Protein AF-A0A754P4G9-F1 (afdb_monomer)

Organism: Salmonella enterica (NCBI:txid28901)

Mean predicted aligned error: 6.42 Å

Foldseek 3Di:
DAQFQKKFKKQWQDDCDPCLQVLQVVFDDPDDDLQDQKHKGWYDDVPGQWDDDPQKIKGKIKIKGFDFDQVQLVVQLVVVVVVCVVVVHDDDPVNSVVSSVVSRSVRSSVGDMDMWMWMWMDRNLLSMIIIGGPDPVVSVVVVVNVCVSVVHIDIDTPDDLVLLQVLVLCVQQPPDRPFDQDPQKDFDQQDWWWKAAPVRPDIDIRHRHGRNDNVNSVVCPRITTQKTKMWGWDQDPVRDIHTAWIWIFGRHPDDHTMTHSIGGDDVDDDPDSNVVVVVSSVSVVVRVLVVSVSSCSRSVNDDVRRPPPDDD

Structure (mmCIF, N/CA/C/O backbone):
data_AF-A0A754P4G9-F1
#
_entry.id   AF-A0A754P4G9-F1
#
loop_
_atom_site.group_PDB
_atom_site.id
_atom_site.type_symbol
_atom_site.label_atom_id
_atom_site.label_alt_id
_atom_site.label_comp_id
_atom_site.label_asym_id
_atom_site.label_entity_id
_atom_site.label_seq_id
_atom_site.pdbx_PDB_ins_code
_atom_site.Cartn_x
_atom_site.Cartn_y
_atom_site.Cartn_z
_atom_site.occupancy
_atom_site.B_iso_or_equiv
_atom_site.auth_seq_id
_atom_site.auth_comp_id
_atom_site.auth_asym_id
_atom_site.auth_atom_id
_atom_site.pdbx_PDB_model_num
ATOM 1 N N . MET A 1 1 ? 7.530 -14.962 5.209 1.00 67.38 1 MET A N 1
ATOM 2 C CA . MET A 1 1 ? 7.758 -13.507 5.002 1.00 67.38 1 MET A CA 1
ATOM 3 C C . MET A 1 1 ? 6.396 -12.858 4.808 1.00 67.38 1 MET A C 1
ATOM 5 O O . MET A 1 1 ? 5.657 -13.362 3.980 1.00 67.38 1 MET A O 1
ATOM 9 N N . LYS A 1 2 ? 6.059 -11.807 5.570 1.00 86.38 2 LYS A N 1
ATOM 10 C CA . LYS A 1 2 ? 4.739 -11.147 5.506 1.00 86.38 2 LYS A CA 1
ATOM 11 C C . LYS A 1 2 ? 4.583 -10.318 4.224 1.00 86.38 2 LYS A C 1
ATOM 13 O O . LYS A 1 2 ? 5.404 -9.424 3.998 1.00 86.38 2 LYS A O 1
ATOM 18 N N . ASN A 1 3 ? 3.556 -10.591 3.419 1.00 91.19 3 ASN A N 1
ATOM 19 C CA . ASN A 1 3 ? 3.262 -9.906 2.155 1.00 91.19 3 ASN A CA 1
ATOM 20 C C . ASN A 1 3 ? 2.393 -8.651 2.338 1.00 91.19 3 ASN A C 1
ATOM 22 O O . ASN A 1 3 ? 2.452 -7.741 1.511 1.00 91.19 3 ASN A O 1
ATOM 26 N N . PHE A 1 4 ? 1.630 -8.550 3.431 1.00 94.69 4 PHE A N 1
ATOM 27 C CA . PHE A 1 4 ? 0.720 -7.430 3.710 1.00 94.69 4 PHE A CA 1
ATOM 28 C C . PHE A 1 4 ? 1.292 -6.438 4.725 1.00 94.69 4 PHE A C 1
ATOM 30 O O . PHE A 1 4 ? 0.610 -6.010 5.645 1.00 94.69 4 PHE A O 1
ATOM 37 N N . ARG A 1 5 ? 2.553 -6.018 4.552 1.00 94.75 5 ARG A N 1
ATOM 38 C CA . ARG A 1 5 ? 3.185 -5.007 5.431 1.00 94.75 5 ARG A CA 1
ATOM 39 C C . ARG A 1 5 ? 2.587 -3.610 5.289 1.00 94.75 5 ARG A C 1
ATOM 41 O O . ARG A 1 5 ? 2.855 -2.725 6.101 1.00 94.75 5 ARG A O 1
ATOM 48 N N . THR A 1 6 ? 1.864 -3.354 4.210 1.00 95.81 6 THR A N 1
ATOM 49 C CA . THR A 1 6 ? 1.076 -2.139 4.019 1.00 95.81 6 THR A CA 1
ATOM 50 C C . THR A 1 6 ? -0.245 -2.563 3.406 1.00 95.81 6 THR A C 1
ATOM 52 O O . THR A 1 6 ? -0.236 -3.323 2.449 1.00 95.81 6 THR A O 1
ATOM 55 N N . ALA A 1 7 ? -1.365 -2.114 3.955 1.00 96.62 7 ALA A N 1
ATOM 56 C CA . ALA A 1 7 ? -2.689 -2.480 3.477 1.00 96.62 7 ALA A CA 1
ATOM 57 C C . ALA A 1 7 ? -3.479 -1.209 3.178 1.00 96.62 7 ALA A C 1
ATOM 59 O O . ALA A 1 7 ? -3.793 -0.441 4.087 1.00 96.62 7 ALA A O 1
ATOM 60 N N . PHE A 1 8 ? -3.782 -1.002 1.898 1.00 97.12 8 PHE A N 1
ATOM 61 C CA . PHE A 1 8 ? -4.671 0.043 1.408 1.00 97.12 8 PHE A CA 1
ATOM 62 C C . PHE A 1 8 ? -6.072 -0.553 1.233 1.00 97.12 8 PHE A C 1
ATOM 64 O O . PHE A 1 8 ? -6.277 -1.329 0.293 1.00 97.12 8 PHE A O 1
ATOM 71 N N . PRO A 1 9 ? -7.015 -0.251 2.138 1.00 96.69 9 PRO A N 1
ATOM 72 C CA . PRO A 1 9 ? -8.381 -0.734 2.036 1.00 96.69 9 PRO A CA 1
ATOM 73 C C . PRO A 1 9 ? -9.205 0.074 1.029 1.00 96.69 9 PRO A C 1
ATOM 75 O O . PRO A 1 9 ? -9.196 1.307 1.022 1.00 96.69 9 PRO A O 1
ATOM 78 N N . TYR A 1 10 ? -9.966 -0.646 0.211 1.00 95.94 10 TYR A N 1
ATOM 79 C CA . TYR A 1 10 ? -10.952 -0.115 -0.720 1.00 95.94 10 TYR A CA 1
ATOM 80 C C . TYR A 1 10 ? -12.279 -0.828 -0.505 1.00 95.94 10 TYR A C 1
ATOM 82 O O . TYR A 1 10 ? -12.322 -2.046 -0.317 1.00 95.94 10 TYR A O 1
ATOM 90 N N . VAL A 1 11 ? -13.365 -0.072 -0.592 1.00 94.50 11 VAL A N 1
ATOM 91 C CA . VAL A 1 11 ? -14.706 -0.631 -0.704 1.00 94.50 11 VAL A CA 1
ATOM 92 C C . VAL A 1 11 ? -14.988 -0.900 -2.176 1.00 94.50 11 VAL A C 1
ATOM 94 O O . VAL A 1 11 ? -14.726 -0.047 -3.026 1.00 94.50 11 VAL A O 1
ATOM 97 N N . THR A 1 12 ? -15.498 -2.086 -2.494 1.00 93.19 12 THR A N 1
ATOM 98 C CA . THR A 1 12 ? -15.764 -2.497 -3.873 1.00 93.19 12 THR A CA 1
ATOM 99 C C . THR A 1 12 ? -16.985 -3.401 -3.990 1.00 93.19 12 THR A C 1
ATOM 101 O O . THR A 1 12 ? -17.219 -4.274 -3.159 1.00 93.19 12 THR A O 1
ATOM 104 N N . GLU A 1 13 ? -17.749 -3.216 -5.064 1.00 89.81 13 GLU A N 1
ATOM 105 C CA . GLU A 1 13 ? -18.826 -4.119 -5.478 1.00 89.81 13 GLU A CA 1
ATOM 106 C C . GLU A 1 13 ? -18.338 -4.949 -6.666 1.00 89.81 13 GLU A C 1
ATOM 108 O O . GLU A 1 13 ? -18.724 -4.734 -7.813 1.00 89.81 13 GLU A O 1
ATOM 113 N N . ILE A 1 14 ? -17.400 -5.852 -6.393 1.00 89.56 14 ILE A N 1
ATOM 114 C CA . ILE A 1 14 ? -16.844 -6.751 -7.400 1.00 89.56 14 ILE A CA 1
ATOM 115 C C . ILE A 1 14 ? -17.545 -8.106 -7.353 1.00 89.56 14 ILE A C 1
ATOM 117 O O . ILE A 1 14 ? -17.652 -8.737 -6.301 1.00 89.56 14 ILE A O 1
ATOM 121 N N . THR A 1 15 ? -17.960 -8.581 -8.520 1.00 87.38 15 THR A N 1
ATOM 122 C CA . THR A 1 15 ? -18.290 -9.985 -8.752 1.00 87.38 15 THR A CA 1
ATOM 123 C C . THR A 1 15 ? -17.169 -10.566 -9.596 1.00 87.38 15 THR A C 1
ATOM 125 O O . THR A 1 15 ? -16.890 -10.058 -10.680 1.00 87.38 15 THR A O 1
ATOM 128 N N . VAL A 1 16 ? -16.479 -11.577 -9.070 1.00 88.81 16 VAL A N 1
ATOM 129 C CA . VAL A 1 16 ? -15.431 -12.272 -9.823 1.00 88.81 16 VAL A CA 1
ATOM 130 C C . VAL A 1 16 ? -16.124 -13.086 -10.918 1.00 88.81 16 VAL A C 1
ATOM 132 O O . VAL A 1 16 ? -16.981 -13.899 -10.575 1.00 88.81 16 VAL A O 1
ATOM 135 N N . PRO A 1 17 ? -15.834 -12.835 -12.204 1.00 92.06 17 PRO A N 1
ATOM 136 C CA . PRO A 1 17 ? -16.504 -13.530 -13.292 1.00 92.06 17 PRO A CA 1
ATOM 137 C C . PRO A 1 17 ? -15.995 -14.973 -13.417 1.00 92.06 17 PRO A C 1
ATOM 139 O O . PRO A 1 17 ? -14.865 -15.276 -13.028 1.00 92.06 17 PRO A O 1
ATOM 142 N N . ASP A 1 18 ? -16.815 -15.858 -13.983 1.00 91.31 18 ASP A N 1
ATOM 143 C CA . ASP A 1 18 ? -16.476 -17.283 -14.127 1.00 91.31 18 ASP A CA 1
ATOM 144 C C . ASP A 1 18 ? -15.250 -17.510 -15.035 1.00 91.31 18 ASP A C 1
ATOM 146 O O . ASP A 1 18 ? -14.490 -18.456 -14.837 1.00 91.31 18 ASP A O 1
ATOM 150 N N . ASP A 1 19 ? -15.015 -16.611 -15.997 1.00 93.31 19 ASP A N 1
ATOM 151 C CA . ASP A 1 19 ? -13.889 -16.625 -16.939 1.00 93.31 19 ASP A CA 1
ATOM 152 C C . ASP A 1 19 ? -12.645 -15.873 -16.422 1.00 93.31 19 ASP A C 1
ATOM 154 O O . ASP A 1 19 ? -11.713 -15.599 -17.182 1.00 93.31 19 ASP A O 1
ATOM 158 N N . ILE A 1 20 ? -12.581 -15.548 -15.121 1.00 94.38 20 ILE A N 1
ATOM 159 C CA . ILE A 1 20 ? -11.500 -14.729 -14.550 1.00 94.38 20 ILE A CA 1
ATOM 160 C C . ILE A 1 20 ? -10.100 -15.265 -14.863 1.00 94.38 20 ILE A C 1
ATOM 162 O O . ILE A 1 20 ? -9.203 -14.476 -15.142 1.00 94.38 20 ILE A O 1
ATOM 166 N N . ASN A 1 21 ? -9.895 -16.583 -14.867 1.00 94.12 21 ASN A N 1
ATOM 167 C CA . ASN A 1 21 ? -8.581 -17.162 -15.151 1.00 94.12 21 ASN A CA 1
ATOM 168 C C . ASN A 1 21 ? -8.134 -16.882 -16.595 1.00 94.12 21 ASN A C 1
ATOM 170 O O . ASN A 1 21 ? -6.989 -16.490 -16.809 1.00 94.12 21 ASN A O 1
ATOM 174 N N . GLU A 1 22 ? -9.048 -16.961 -17.568 1.00 96.12 22 GLU A N 1
ATOM 175 C CA . GLU A 1 22 ? -8.758 -16.614 -18.966 1.00 96.12 22 GLU A CA 1
ATOM 176 C C . GLU A 1 22 ? -8.420 -15.122 -19.107 1.00 96.12 22 GLU A C 1
ATOM 178 O O . GLU A 1 22 ? -7.486 -14.738 -19.821 1.00 96.12 22 GLU A O 1
ATOM 183 N N . LEU A 1 23 ? -9.146 -14.263 -18.382 1.00 96.69 23 LEU A N 1
ATOM 184 C CA . LEU A 1 23 ? -8.883 -12.824 -18.348 1.00 96.69 23 LEU A CA 1
ATOM 185 C C . LEU A 1 23 ? -7.518 -12.506 -17.722 1.00 96.69 23 LEU A C 1
ATOM 187 O O . LEU A 1 23 ? -6.803 -11.633 -18.222 1.00 96.69 23 LEU A O 1
ATOM 191 N N . LEU A 1 24 ? -7.138 -13.204 -16.650 1.00 97.25 24 LEU A N 1
ATOM 192 C CA . LEU A 1 24 ? -5.834 -13.047 -16.007 1.00 97.25 24 LEU A CA 1
ATOM 193 C C . LEU A 1 24 ? -4.698 -13.513 -16.926 1.00 97.25 24 LEU A C 1
ATOM 195 O O . LEU A 1 24 ? -3.691 -12.813 -17.038 1.00 97.25 24 LEU A O 1
ATOM 199 N N . ASP A 1 25 ? -4.870 -14.630 -17.633 1.00 96.38 25 ASP A N 1
ATOM 200 C CA . ASP A 1 25 ? -3.872 -15.159 -18.569 1.00 96.38 25 ASP A CA 1
ATOM 201 C C . ASP A 1 25 ? -3.668 -14.258 -19.791 1.00 96.38 25 ASP A C 1
ATOM 203 O O . ASP A 1 25 ? -2.531 -14.047 -20.227 1.00 96.38 25 ASP A O 1
ATOM 207 N N . LYS A 1 26 ? -4.735 -13.624 -20.294 1.00 96.88 26 LYS A N 1
ATOM 208 C CA . LYS A 1 26 ? -4.649 -12.601 -21.354 1.00 96.88 26 LYS A CA 1
ATOM 209 C C . LYS A 1 26 ? -3.728 -11.434 -20.983 1.00 96.88 26 LYS A C 1
ATOM 211 O O . LYS A 1 26 ? -3.141 -10.797 -21.859 1.00 96.88 26 LYS A O 1
ATOM 216 N N . TYR A 1 27 ? -3.625 -11.134 -19.693 1.00 96.62 27 TYR A N 1
ATOM 217 C CA . TYR A 1 27 ? -2.818 -10.053 -19.137 1.00 96.62 27 TYR A CA 1
ATOM 218 C C . TYR A 1 27 ? -1.674 -10.583 -18.253 1.00 96.62 27 TYR A C 1
ATOM 220 O O . TYR A 1 27 ? -1.248 -9.911 -17.308 1.00 96.62 27 TYR A O 1
ATOM 228 N N . SER A 1 28 ? -1.189 -11.788 -18.559 1.00 96.69 28 SER A N 1
ATOM 229 C CA . SER A 1 28 ? -0.110 -12.470 -17.845 1.00 96.69 28 SER A CA 1
ATOM 230 C C . SER A 1 28 ? 1.226 -11.729 -17.921 1.00 96.69 28 SER A C 1
ATOM 232 O O . SER A 1 28 ? 1.524 -11.002 -18.872 1.00 96.69 28 SER A O 1
ATOM 234 N N . PHE A 1 29 ? 2.049 -11.917 -16.890 1.00 96.69 29 PHE A N 1
ATOM 235 C CA . PHE A 1 29 ? 3.420 -11.431 -16.866 1.00 96.69 29 PHE A CA 1
ATOM 236 C C . PHE A 1 29 ? 4.344 -12.393 -16.119 1.00 96.69 29 PHE A C 1
ATOM 238 O O . PHE A 1 29 ? 4.309 -12.481 -14.890 1.00 96.69 29 PHE A O 1
ATOM 245 N N . ASP A 1 30 ? 5.222 -13.043 -16.883 1.00 92.56 30 ASP A N 1
ATOM 246 C CA . ASP A 1 30 ? 6.167 -14.055 -16.389 1.00 92.56 30 ASP A CA 1
ATOM 247 C C . ASP A 1 30 ? 7.620 -13.554 -16.357 1.00 92.56 30 ASP A C 1
ATOM 249 O O . ASP A 1 30 ? 8.558 -14.315 -16.130 1.00 92.56 30 ASP A O 1
ATOM 253 N N . GLY A 1 31 ? 7.812 -12.249 -16.558 1.00 90.75 31 GLY A N 1
ATOM 254 C CA . GLY A 1 31 ? 9.118 -11.600 -16.585 1.00 90.75 31 GLY A CA 1
ATOM 255 C C . GLY A 1 31 ? 9.354 -10.798 -17.861 1.00 90.75 31 GLY A C 1
ATOM 256 O O . GLY A 1 31 ? 8.539 -10.774 -18.779 1.00 90.75 31 GLY A O 1
ATOM 257 N N . LEU A 1 32 ? 10.485 -10.092 -17.895 1.00 90.44 32 LEU A N 1
ATOM 258 C CA . LEU A 1 32 ? 10.919 -9.353 -19.082 1.00 90.44 32 LEU A CA 1
ATOM 259 C C . LEU A 1 32 ? 11.670 -10.278 -20.032 1.00 90.44 32 LEU A C 1
ATOM 261 O O . LEU A 1 32 ? 12.575 -10.987 -19.588 1.00 90.44 32 LEU A O 1
ATOM 265 N N . SER A 1 33 ? 11.385 -10.175 -21.331 1.00 83.81 33 SER A N 1
ATOM 266 C CA . SER A 1 33 ? 12.277 -10.732 -22.347 1.00 83.81 33 SER A CA 1
ATOM 267 C C . SER A 1 33 ? 13.611 -9.975 -22.386 1.00 83.81 33 SER A C 1
ATOM 269 O O . SER A 1 33 ? 13.753 -8.884 -21.823 1.00 83.81 33 SER A O 1
ATOM 271 N N . ASP A 1 34 ? 14.600 -10.530 -23.086 1.00 75.81 34 ASP A N 1
ATOM 272 C CA . ASP A 1 34 ? 15.934 -9.931 -23.195 1.00 75.81 34 ASP A CA 1
ATOM 273 C C . ASP A 1 34 ? 15.969 -8.574 -23.902 1.00 75.81 34 ASP A C 1
ATOM 275 O O . ASP A 1 34 ? 16.894 -7.789 -23.681 1.00 75.81 34 ASP A O 1
ATOM 279 N N . SER A 1 35 ? 14.949 -8.268 -24.699 1.00 74.12 35 SER A N 1
ATOM 280 C CA . SER A 1 35 ? 14.797 -6.988 -25.390 1.00 74.12 35 SER A CA 1
ATOM 281 C C . SER A 1 35 ? 13.921 -5.983 -24.643 1.00 74.12 35 SER A C 1
ATOM 283 O O . SER A 1 35 ? 14.013 -4.782 -24.911 1.00 74.12 35 SER A O 1
ATOM 285 N N . ASP A 1 36 ? 13.079 -6.434 -23.712 1.00 85.62 36 ASP A N 1
ATOM 286 C CA . ASP A 1 36 ? 12.071 -5.568 -23.108 1.00 85.62 36 ASP A CA 1
ATOM 287 C C . ASP A 1 36 ? 12.659 -4.673 -22.023 1.00 85.62 36 ASP A C 1
ATOM 289 O O . ASP A 1 36 ? 13.255 -5.114 -21.038 1.00 85.62 36 ASP A O 1
ATOM 293 N N . ARG A 1 37 ? 12.432 -3.365 -22.170 1.00 88.44 37 ARG A N 1
ATOM 294 C CA . ARG A 1 37 ? 12.841 -2.378 -21.162 1.00 88.44 37 ARG A CA 1
ATOM 295 C C . ARG A 1 37 ? 11.901 -2.368 -19.957 1.00 88.44 37 ARG A C 1
ATOM 297 O O . ARG A 1 37 ? 12.333 -2.069 -18.845 1.00 88.44 37 ARG A O 1
ATOM 304 N N . ARG A 1 38 ? 10.610 -2.622 -20.179 1.00 93.62 38 ARG A N 1
ATOM 305 C CA . ARG A 1 38 ? 9.542 -2.583 -19.170 1.00 93.62 38 ARG A CA 1
ATOM 306 C C . ARG A 1 38 ? 8.439 -3.562 -19.541 1.00 93.62 38 ARG A C 1
ATOM 308 O O . ARG A 1 38 ? 8.183 -3.767 -20.720 1.00 93.62 38 ARG A O 1
ATOM 315 N N . GLY A 1 39 ? 7.760 -4.087 -18.534 1.00 95.19 39 GLY A N 1
ATOM 316 C CA . GLY A 1 39 ? 6.659 -5.030 -18.682 1.00 95.19 39 GLY A CA 1
ATOM 317 C C . GLY A 1 39 ? 5.904 -5.151 -17.368 1.00 95.19 39 GLY A C 1
ATOM 318 O O . GLY A 1 39 ? 6.456 -4.854 -16.305 1.00 95.19 39 GLY A O 1
ATOM 319 N N . TYR A 1 40 ? 4.627 -5.502 -17.447 1.00 97.19 40 TYR A N 1
ATOM 320 C CA . TYR A 1 40 ? 3.761 -5.627 -16.284 1.00 97.19 40 TYR A CA 1
ATOM 321 C C . TYR A 1 40 ? 2.562 -6.525 -16.581 1.00 97.19 40 TYR A C 1
ATOM 323 O O . TYR A 1 40 ? 2.144 -6.639 -17.732 1.00 97.19 40 TYR A O 1
ATOM 331 N N . GLY A 1 41 ? 1.983 -7.109 -15.535 1.00 98.00 41 GLY A N 1
ATOM 332 C CA . GLY A 1 41 ? 0.785 -7.939 -15.625 1.00 98.00 41 GLY A CA 1
ATOM 333 C C . GLY A 1 41 ? 0.589 -8.846 -14.420 1.00 98.00 41 GLY A C 1
ATOM 334 O O . GLY A 1 41 ? 1.154 -8.606 -13.350 1.00 98.00 41 GLY A O 1
ATOM 335 N N . TRP A 1 42 ? -0.245 -9.867 -14.591 1.00 98.38 42 TRP A N 1
ATOM 336 C CA . TRP A 1 42 ? -0.559 -10.839 -13.548 1.00 98.38 42 TRP A CA 1
ATOM 337 C C . TRP A 1 42 ? 0.517 -11.915 -13.469 1.00 98.38 42 TRP A C 1
ATOM 339 O O . TRP A 1 42 ? 0.737 -12.670 -14.420 1.00 98.38 42 TRP A O 1
ATOM 349 N N . GLY A 1 43 ? 1.190 -11.967 -12.323 1.00 97.06 43 GLY A N 1
ATOM 350 C CA . GLY A 1 43 ? 2.184 -12.986 -12.021 1.00 97.06 43 GLY A CA 1
ATOM 351 C C . GLY A 1 43 ? 1.571 -14.188 -11.306 1.00 97.06 43 GLY A C 1
ATOM 352 O O . GLY A 1 43 ? 0.542 -14.077 -10.645 1.00 97.06 43 GLY A O 1
ATOM 353 N N . LEU A 1 44 ? 2.262 -15.322 -11.390 1.00 95.31 44 LEU A N 1
ATOM 354 C CA . LEU A 1 44 ? 1.855 -16.578 -10.755 1.00 95.31 44 LEU A CA 1
ATOM 355 C C . LEU A 1 44 ? 1.857 -16.523 -9.214 1.00 95.31 44 LEU A C 1
ATOM 357 O O . LEU A 1 44 ? 2.766 -15.975 -8.588 1.00 95.31 44 LEU A O 1
ATOM 361 N N . ILE A 1 45 ? 0.875 -17.162 -8.599 1.00 93.50 45 ILE A N 1
ATOM 362 C CA . ILE A 1 45 ? 0.756 -17.492 -7.181 1.00 93.50 45 ILE A CA 1
ATOM 363 C C . ILE A 1 45 ? 0.731 -19.022 -7.084 1.00 93.50 45 ILE A C 1
ATOM 365 O O . ILE A 1 45 ? -0.314 -19.653 -7.198 1.00 93.50 45 ILE A O 1
ATOM 369 N N . GLY A 1 46 ? 1.906 -19.621 -6.884 1.00 88.50 46 GLY A N 1
ATOM 370 C CA . GLY A 1 46 ? 2.066 -21.062 -7.087 1.00 88.50 46 GLY A CA 1
ATOM 371 C C . GLY A 1 46 ? 2.003 -21.371 -8.573 1.00 88.50 46 GLY A C 1
ATOM 372 O O . GLY A 1 46 ? 2.772 -20.783 -9.333 1.00 88.50 46 GLY A O 1
ATOM 373 N N . ASP A 1 47 ? 1.072 -22.239 -8.959 1.00 90.19 47 ASP A N 1
ATOM 374 C CA . ASP A 1 47 ? 0.906 -22.690 -10.343 1.00 90.19 47 ASP A CA 1
ATOM 375 C C . ASP A 1 47 ? -0.139 -21.871 -11.129 1.00 90.19 47 ASP A C 1
ATOM 377 O O . ASP A 1 47 ? -0.128 -21.889 -12.357 1.00 90.19 47 ASP A O 1
ATOM 381 N N . ASP A 1 48 ? -0.981 -21.090 -10.442 1.00 93.81 48 ASP A N 1
ATOM 382 C CA . ASP A 1 48 ? -2.078 -20.303 -11.029 1.00 93.81 48 ASP A CA 1
ATOM 383 C C . ASP A 1 48 ? -1.865 -18.792 -10.851 1.00 93.81 48 ASP A C 1
ATOM 385 O O . ASP A 1 48 ? -1.038 -18.359 -10.057 1.00 93.81 48 ASP A O 1
ATOM 389 N N . ARG A 1 49 ? -2.625 -17.933 -11.546 1.00 95.62 49 ARG A N 1
ATOM 390 C CA . ARG A 1 49 ? -2.574 -16.457 -11.354 1.00 95.62 49 ARG A CA 1
ATOM 391 C C . ARG A 1 49 ? -3.511 -15.929 -10.275 1.00 95.62 49 ARG A C 1
ATOM 393 O O . ARG A 1 49 ? -3.449 -14.747 -9.928 1.00 95.62 49 ARG A O 1
ATOM 400 N N . MET A 1 50 ? -4.352 -16.804 -9.740 1.00 96.50 50 MET A N 1
ATOM 401 C CA . MET A 1 50 ? -5.299 -16.499 -8.684 1.00 96.50 50 MET A CA 1
ATOM 402 C C . MET A 1 50 ? -5.311 -17.624 -7.661 1.00 96.50 50 MET A C 1
ATOM 404 O O . MET A 1 50 ? -5.477 -18.786 -8.010 1.00 96.50 50 MET A O 1
ATOM 408 N N . LEU A 1 51 ? -5.205 -17.259 -6.388 1.00 96.25 51 LEU A N 1
ATOM 409 C CA . LEU A 1 51 ? -5.444 -18.175 -5.280 1.00 96.25 51 LEU A CA 1
ATOM 410 C C . LEU A 1 51 ? -6.826 -17.877 -4.693 1.00 96.25 51 LEU A C 1
ATOM 412 O O . LEU A 1 51 ? -7.079 -16.751 -4.261 1.00 96.25 51 LEU A O 1
ATOM 416 N N . SER A 1 52 ? -7.719 -18.868 -4.690 1.00 95.62 52 SER A N 1
ATOM 417 C CA . SER A 1 52 ? -9.078 -18.745 -4.150 1.00 95.62 52 SER A CA 1
ATOM 418 C C . SER A 1 52 ? -9.254 -19.611 -2.907 1.00 95.62 52 SER A C 1
ATOM 420 O O . SER A 1 52 ? -8.985 -20.809 -2.953 1.00 95.62 52 SER A O 1
ATOM 422 N N . VAL A 1 53 ? -9.703 -19.008 -1.803 1.00 95.25 53 VAL A N 1
ATOM 423 C CA . VAL A 1 53 ? -10.008 -19.709 -0.545 1.00 95.25 53 VAL A CA 1
ATOM 424 C C . VAL A 1 53 ? -11.173 -19.030 0.168 1.00 95.25 53 VAL A C 1
ATOM 426 O O . VAL A 1 53 ? -11.134 -17.824 0.404 1.00 95.25 53 VAL A O 1
ATOM 429 N N . ASP A 1 54 ? -12.204 -19.792 0.540 1.00 94.50 54 ASP A N 1
ATOM 430 C CA . ASP A 1 54 ? -13.367 -19.332 1.320 1.00 94.50 54 ASP A CA 1
ATOM 431 C C . ASP A 1 54 ? -13.976 -18.014 0.811 1.00 94.50 54 ASP A C 1
ATOM 433 O O . ASP A 1 54 ? -14.179 -17.054 1.568 1.00 94.50 54 ASP A O 1
ATOM 437 N N . GLY A 1 55 ? -14.195 -17.942 -0.506 1.00 93.88 55 GLY A N 1
ATOM 438 C CA . GLY A 1 55 ? -14.752 -16.766 -1.181 1.00 93.88 55 GLY A CA 1
ATOM 439 C C . GLY A 1 55 ? -13.834 -15.539 -1.195 1.00 93.88 55 GLY A C 1
ATOM 440 O O . GLY A 1 55 ? -14.298 -14.442 -1.503 1.00 93.88 55 GLY A O 1
ATOM 441 N N . LYS A 1 56 ? -12.552 -15.696 -0.848 1.00 96.12 56 LYS A N 1
ATOM 442 C CA . LYS A 1 56 ? -11.503 -14.677 -0.975 1.00 96.12 56 LYS A CA 1
ATOM 443 C C . LYS A 1 56 ? -10.607 -15.025 -2.151 1.00 96.12 56 LYS A C 1
ATOM 445 O O . LYS A 1 56 ? -10.322 -16.196 -2.390 1.00 96.12 56 LYS A O 1
ATOM 450 N N . TYR A 1 57 ? -1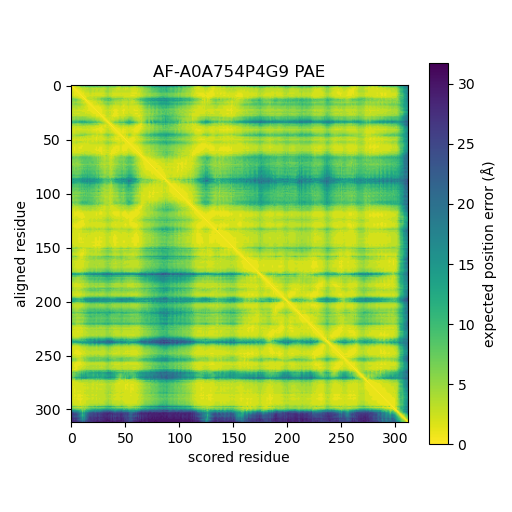0.127 -14.003 -2.842 1.00 97.25 57 TYR A N 1
ATOM 451 C CA . TYR A 1 57 ? -9.294 -14.153 -4.028 1.00 97.25 57 TYR A CA 1
ATOM 452 C C . TYR A 1 57 ? -8.033 -13.320 -3.866 1.00 97.25 57 TYR A C 1
ATOM 454 O O . TYR A 1 57 ? -8.111 -12.128 -3.576 1.00 97.25 57 TYR A O 1
ATOM 462 N N . LEU A 1 58 ? -6.874 -13.940 -4.046 1.00 97.94 58 LEU A N 1
ATOM 463 C CA . LEU A 1 58 ? -5.584 -13.269 -4.030 1.00 97.94 58 LEU A CA 1
ATOM 464 C C . LEU A 1 58 ? -5.025 -13.225 -5.449 1.00 97.94 58 LEU A C 1
ATOM 466 O O . LEU A 1 58 ? -4.918 -14.259 -6.106 1.00 97.94 58 LEU A O 1
ATOM 470 N N . LEU A 1 59 ? -4.641 -12.028 -5.889 1.00 97.94 59 LEU A N 1
ATOM 471 C CA . LEU A 1 59 ? -3.963 -11.768 -7.157 1.00 97.94 59 LEU A CA 1
ATOM 472 C C . LEU A 1 59 ? -2.619 -11.090 -6.899 1.00 97.94 59 LEU A C 1
ATOM 474 O O . LEU A 1 59 ? -2.467 -10.329 -5.938 1.00 97.94 59 LEU A O 1
ATOM 478 N N . ARG A 1 60 ? -1.650 -11.318 -7.789 1.00 97.81 60 ARG A N 1
ATOM 479 C CA . ARG A 1 60 ? -0.338 -10.669 -7.732 1.00 97.81 60 ARG A CA 1
ATOM 480 C C . ARG A 1 60 ? -0.079 -9.896 -9.015 1.00 97.81 60 ARG A C 1
ATOM 482 O O . ARG A 1 60 ? 0.187 -10.476 -10.064 1.00 97.81 60 ARG A O 1
ATOM 489 N N . TYR A 1 61 ? -0.113 -8.575 -8.916 1.00 98.44 61 TYR A N 1
ATOM 490 C CA . TYR A 1 61 ? 0.385 -7.700 -9.967 1.00 98.44 61 TYR A CA 1
ATOM 491 C C . TYR A 1 61 ? 1.907 -7.618 -9.878 1.00 98.44 61 TYR A C 1
ATOM 493 O O . TYR A 1 61 ? 2.463 -7.375 -8.804 1.00 98.44 61 TYR A O 1
ATOM 501 N N . CYS A 1 62 ? 2.577 -7.785 -11.009 1.00 97.62 62 CYS A N 1
ATOM 502 C CA . CYS A 1 62 ? 4.018 -7.654 -11.139 1.00 97.62 62 CYS A CA 1
ATOM 503 C C . CYS A 1 62 ? 4.338 -6.621 -12.218 1.00 97.62 62 CYS A C 1
ATOM 505 O O . CYS A 1 62 ? 3.745 -6.629 -13.293 1.00 97.62 62 CYS A O 1
ATOM 507 N N . ALA A 1 63 ? 5.299 -5.746 -11.940 1.00 96.62 63 ALA A N 1
ATOM 508 C CA . ALA A 1 63 ? 5.850 -4.813 -12.910 1.00 96.62 63 ALA A CA 1
ATOM 509 C C . ALA A 1 63 ? 7.369 -4.812 -12.807 1.00 96.62 63 ALA A C 1
ATOM 511 O O . ALA A 1 63 ? 7.926 -4.609 -11.726 1.00 96.62 63 ALA A O 1
ATOM 512 N N . SER A 1 64 ? 8.041 -4.994 -13.936 1.00 95.69 64 SER A N 1
ATOM 513 C CA . SER A 1 64 ? 9.495 -5.007 -14.002 1.00 95.69 64 SER A CA 1
ATOM 514 C C . SER A 1 64 ? 10.006 -3.944 -14.957 1.00 95.69 64 SER A C 1
ATOM 516 O O . SER A 1 64 ? 9.403 -3.640 -15.989 1.00 95.69 64 SER A O 1
ATOM 518 N N . GLN A 1 65 ? 11.164 -3.388 -14.621 1.00 93.81 65 GLN A N 1
ATOM 519 C CA . GLN A 1 65 ? 11.868 -2.429 -15.454 1.00 93.81 65 GLN A CA 1
ATOM 520 C C . GLN A 1 65 ? 13.369 -2.716 -15.443 1.00 93.81 65 GLN A C 1
ATOM 522 O O . GLN A 1 65 ? 13.976 -2.879 -14.385 1.00 93.81 65 GLN A O 1
ATOM 527 N N . ARG A 1 66 ? 13.975 -2.680 -16.631 1.00 91.75 66 ARG A N 1
ATOM 528 C CA . ARG A 1 66 ? 15.418 -2.534 -16.826 1.00 91.75 66 ARG A CA 1
ATOM 529 C C . ARG A 1 66 ? 15.739 -1.049 -16.890 1.00 91.75 66 ARG A C 1
ATOM 531 O O . ARG A 1 66 ? 15.162 -0.305 -17.688 1.00 91.75 66 ARG A O 1
ATOM 538 N N . LYS A 1 67 ? 16.641 -0.591 -16.027 1.00 89.75 67 LYS A N 1
ATOM 539 C CA . LYS A 1 67 ? 17.104 0.799 -16.027 1.00 89.75 67 LYS A CA 1
ATOM 540 C C . LYS A 1 67 ? 18.616 0.816 -16.183 1.00 89.75 67 LYS A C 1
ATOM 542 O O . LYS A 1 67 ? 19.332 0.387 -15.284 1.00 89.75 67 LYS A O 1
ATOM 547 N N . ALA A 1 68 ? 19.083 1.318 -17.324 1.00 88.50 68 ALA A N 1
ATOM 548 C CA . ALA A 1 68 ? 20.503 1.533 -17.558 1.00 88.50 68 ALA A CA 1
ATOM 549 C C . ALA A 1 68 ? 21.082 2.449 -16.471 1.00 88.50 68 ALA A C 1
ATOM 551 O O . ALA A 1 68 ? 20.440 3.420 -16.058 1.00 88.50 68 ALA A O 1
ATOM 552 N N . ASN A 1 69 ? 22.289 2.136 -15.998 1.00 91.06 69 ASN A N 1
ATOM 553 C CA . ASN A 1 69 ? 22.980 2.989 -15.039 1.00 91.06 69 ASN A CA 1
ATOM 554 C C . ASN A 1 69 ? 23.358 4.310 -15.737 1.00 91.06 69 ASN A C 1
ATOM 556 O O . ASN A 1 69 ? 24.176 4.269 -16.660 1.00 91.06 69 ASN A O 1
ATOM 560 N N . PRO A 1 70 ? 22.826 5.470 -15.303 1.00 92.31 70 PRO A N 1
ATOM 561 C CA . PRO A 1 70 ? 23.080 6.741 -15.978 1.00 92.31 70 PRO A CA 1
ATOM 562 C C . PRO A 1 70 ? 24.570 7.088 -16.062 1.00 92.31 70 PRO A C 1
ATOM 564 O O . PRO A 1 70 ? 25.026 7.597 -17.080 1.00 92.31 70 PRO A O 1
ATOM 567 N N . LEU A 1 71 ? 25.353 6.755 -15.030 1.00 94.50 71 LEU A N 1
ATOM 568 C CA . LEU A 1 71 ? 26.792 7.029 -15.007 1.00 94.50 71 LEU A CA 1
ATOM 569 C C . LEU A 1 71 ? 27.541 6.216 -16.068 1.00 94.50 71 LEU A C 1
ATOM 571 O O . LEU A 1 71 ? 28.428 6.745 -16.732 1.00 94.50 71 LEU A O 1
ATOM 575 N N . ALA A 1 72 ? 27.164 4.949 -16.260 1.00 93.75 72 ALA A N 1
ATOM 576 C CA . ALA A 1 72 ? 27.761 4.102 -17.290 1.00 93.75 72 ALA A CA 1
ATOM 577 C C . ALA A 1 72 ? 27.410 4.599 -18.701 1.00 93.75 72 ALA A C 1
ATOM 579 O O . ALA A 1 72 ? 28.284 4.654 -19.563 1.00 93.75 72 ALA A O 1
ATOM 580 N N . VAL A 1 73 ? 26.157 5.024 -18.912 1.00 95.12 73 VAL A N 1
ATOM 581 C CA . VAL A 1 73 ? 25.699 5.607 -20.185 1.00 95.12 73 VAL A CA 1
ATOM 582 C C . VAL A 1 73 ? 26.476 6.881 -20.510 1.00 95.12 73 VAL A C 1
ATOM 584 O O . VAL A 1 73 ? 27.026 6.996 -21.602 1.00 95.12 73 VAL A O 1
ATOM 587 N N . HIS A 1 74 ? 26.582 7.813 -19.558 1.00 96.12 74 HIS A N 1
ATOM 588 C CA . HIS A 1 74 ? 27.319 9.061 -19.763 1.00 96.12 74 HIS A CA 1
ATOM 589 C C . HIS A 1 74 ? 28.813 8.835 -19.991 1.00 96.12 74 HIS A C 1
ATOM 591 O O . HIS A 1 74 ? 29.399 9.512 -20.831 1.00 96.12 74 HIS A O 1
ATOM 597 N N . LYS A 1 75 ? 29.426 7.868 -19.297 1.00 96.19 75 LYS A N 1
ATOM 598 C CA . LYS A 1 75 ? 30.833 7.516 -19.513 1.00 96.19 75 LYS A CA 1
ATOM 599 C C . LYS A 1 75 ? 31.072 7.007 -20.939 1.00 96.19 75 LYS A C 1
ATOM 601 O O . LYS A 1 75 ? 31.940 7.535 -21.624 1.00 96.19 75 LYS A O 1
ATOM 606 N N . LEU A 1 76 ? 30.273 6.045 -21.406 1.00 95.75 76 LEU A N 1
ATOM 607 C CA . LEU A 1 76 ? 30.379 5.498 -22.767 1.00 95.75 76 LEU A CA 1
ATOM 608 C C . LEU A 1 76 ? 30.098 6.552 -23.844 1.00 95.75 76 LEU A C 1
ATOM 610 O O . LEU A 1 76 ? 30.805 6.615 -24.848 1.00 95.75 76 LEU A O 1
ATOM 614 N N . ALA A 1 77 ? 29.087 7.400 -23.640 1.00 95.88 77 ALA A N 1
ATOM 615 C CA . ALA A 1 77 ? 28.804 8.501 -24.554 1.00 95.88 77 ALA A CA 1
ATOM 616 C C . ALA A 1 77 ? 29.959 9.519 -24.589 1.00 95.88 77 ALA A C 1
ATOM 618 O O . ALA A 1 77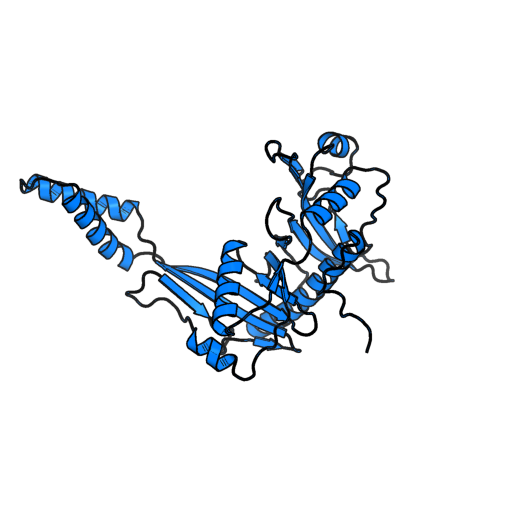 ? 30.338 9.962 -25.670 1.00 95.88 77 ALA A O 1
ATOM 619 N N . GLY A 1 78 ? 30.569 9.827 -23.439 1.00 95.94 78 GLY A N 1
ATOM 620 C CA . GLY A 1 78 ? 31.752 10.688 -23.344 1.00 95.94 78 GLY A CA 1
ATOM 621 C C . GLY A 1 78 ? 32.989 10.098 -24.030 1.00 95.94 78 GLY A C 1
ATOM 622 O O . GLY A 1 78 ? 33.693 10.808 -24.740 1.00 95.94 78 GLY A O 1
ATOM 623 N N . GLU A 1 79 ? 33.224 8.788 -23.907 1.00 95.81 79 GLU A N 1
ATOM 624 C CA . GLU A 1 79 ? 34.297 8.093 -24.637 1.00 95.81 79 GLU A CA 1
ATOM 625 C C . GLU A 1 79 ? 34.098 8.174 -26.162 1.00 95.81 79 GLU A C 1
ATOM 627 O O . GLU A 1 79 ? 35.062 8.336 -26.910 1.00 95.81 79 GLU A O 1
ATOM 632 N N . ARG A 1 80 ? 32.849 8.099 -26.641 1.00 94.81 80 ARG A N 1
ATOM 633 C CA . ARG A 1 80 ? 32.511 8.245 -28.070 1.00 94.81 80 ARG A CA 1
ATOM 634 C C . ARG A 1 80 ? 32.625 9.684 -28.552 1.00 94.81 80 ARG A C 1
ATOM 636 O O . ARG A 1 80 ? 33.131 9.913 -29.647 1.00 94.81 80 ARG A O 1
ATOM 643 N N . GLN A 1 81 ? 32.212 10.637 -27.722 1.00 95.56 81 GLN A N 1
ATOM 644 C CA . GLN A 1 81 ? 32.408 12.057 -27.977 1.00 95.56 81 GLN A CA 1
ATOM 645 C C . GLN A 1 81 ? 33.896 12.374 -28.143 1.00 95.56 81 GLN A C 1
ATOM 647 O O . GLN A 1 81 ? 34.263 13.018 -29.121 1.00 95.56 81 GLN A O 1
ATOM 652 N N . GLN A 1 82 ? 34.750 11.883 -27.238 1.00 94.38 82 GLN A N 1
ATOM 653 C CA . GLN A 1 82 ? 36.192 12.104 -27.324 1.00 94.38 82 GLN A CA 1
ATOM 654 C C . GLN A 1 82 ? 36.776 11.506 -28.609 1.00 94.38 82 GLN A C 1
ATOM 656 O O . GLN A 1 82 ? 37.479 12.206 -29.326 1.00 94.38 82 GLN A O 1
ATOM 661 N N . LYS A 1 83 ? 36.408 10.267 -28.966 1.00 94.81 83 LYS A N 1
ATOM 662 C CA . LYS A 1 83 ? 36.842 9.651 -30.233 1.00 94.81 83 LYS A CA 1
ATOM 663 C C . LYS A 1 83 ? 36.424 10.461 -31.462 1.00 94.81 83 LYS A C 1
ATOM 665 O O . LYS A 1 83 ? 37.227 10.647 -32.364 1.00 94.81 83 LYS A O 1
ATOM 670 N N . ALA A 1 84 ? 35.193 10.970 -31.493 1.00 92.38 84 ALA A N 1
ATOM 671 C CA . ALA A 1 84 ? 34.717 11.791 -32.603 1.00 92.38 84 ALA A CA 1
ATOM 672 C C . ALA A 1 84 ? 35.465 13.136 -32.701 1.00 92.38 84 ALA A C 1
ATOM 674 O O . ALA A 1 84 ? 35.758 13.583 -33.808 1.00 92.38 84 ALA A O 1
ATOM 675 N N . ILE A 1 85 ? 35.820 13.748 -31.564 1.00 94.06 85 ILE A N 1
ATOM 676 C CA . ILE A 1 85 ? 36.684 14.940 -31.523 1.00 94.06 85 ILE A CA 1
ATOM 677 C C . ILE A 1 85 ? 38.082 14.607 -32.059 1.00 94.06 85 ILE A C 1
ATOM 679 O O . ILE A 1 85 ? 38.604 15.350 -32.888 1.00 94.06 85 ILE A O 1
ATOM 683 N N . ASP A 1 86 ? 38.666 13.486 -31.626 1.00 94.75 86 ASP A N 1
ATOM 684 C CA . ASP A 1 86 ? 39.996 13.037 -32.057 1.00 94.75 86 ASP A CA 1
ATOM 685 C C . ASP A 1 86 ? 40.036 12.734 -33.573 1.00 94.75 86 ASP A C 1
ATOM 687 O O . ASP A 1 86 ? 41.051 12.958 -34.230 1.00 94.75 86 ASP A O 1
ATOM 691 N N . GLU A 1 87 ? 38.913 12.291 -34.152 1.00 93.94 87 GLU A N 1
ATOM 692 C CA . GLU A 1 87 ? 38.705 12.089 -35.597 1.00 93.94 87 GLU A CA 1
ATOM 693 C C . GLU A 1 87 ? 38.393 13.392 -36.369 1.00 93.94 87 GLU A C 1
ATOM 695 O O . GLU A 1 87 ? 38.181 13.365 -37.583 1.00 93.94 87 GLU A O 1
ATOM 700 N N . GLY A 1 88 ? 38.369 14.546 -35.691 1.00 91.12 88 GLY A N 1
ATOM 701 C CA . GLY A 1 88 ? 38.125 15.859 -36.297 1.00 91.12 88 GLY A CA 1
ATOM 702 C C . GLY A 1 88 ? 36.659 16.144 -36.634 1.00 91.12 88 GLY A C 1
ATOM 703 O O . GLY A 1 88 ? 36.371 17.033 -37.438 1.00 91.12 88 GLY A O 1
ATOM 704 N N . ARG A 1 89 ? 35.717 15.396 -36.051 1.00 90.62 89 ARG A N 1
ATOM 705 C CA . ARG A 1 89 ? 34.279 15.561 -36.279 1.00 90.62 89 ARG A CA 1
ATOM 706 C C . ARG A 1 89 ? 33.695 16.611 -35.334 1.00 90.62 89 ARG A C 1
ATOM 708 O O . ARG A 1 89 ? 33.950 16.602 -34.132 1.00 90.62 89 ARG A O 1
ATOM 715 N N . GLU A 1 90 ? 32.858 17.499 -35.867 1.00 90.06 90 GLU A N 1
ATOM 716 C CA . GLU A 1 90 ? 32.119 18.468 -35.054 1.00 90.06 90 GLU A CA 1
ATOM 717 C C . GLU A 1 90 ? 31.036 17.768 -34.217 1.00 90.06 90 GLU A C 1
ATOM 719 O O . GLU A 1 90 ? 30.237 16.980 -34.735 1.00 90.06 90 GLU A O 1
ATOM 724 N N . ILE A 1 91 ? 30.994 18.069 -32.916 1.00 92.38 91 ILE A N 1
ATOM 725 C CA . ILE A 1 91 ? 30.001 17.512 -31.993 1.00 92.38 91 ILE A CA 1
ATOM 726 C C . ILE A 1 91 ? 28.786 18.431 -31.938 1.00 92.38 91 ILE A C 1
ATOM 728 O O . ILE A 1 91 ? 28.772 19.436 -31.229 1.00 92.38 91 ILE A O 1
ATOM 732 N N . THR A 1 92 ? 27.740 18.058 -32.668 1.00 93.62 92 THR A N 1
ATOM 733 C CA . THR A 1 92 ? 26.440 18.728 -32.590 1.00 93.62 92 THR A CA 1
ATOM 734 C C . THR A 1 92 ? 25.584 18.140 -31.457 1.00 93.62 92 THR A C 1
ATOM 736 O O . THR A 1 92 ? 25.787 16.986 -31.064 1.00 93.62 92 THR A O 1
ATOM 739 N N . PRO A 1 93 ? 24.579 18.875 -30.941 1.00 94.56 93 PRO A N 1
ATOM 740 C CA . PRO A 1 93 ? 23.648 18.343 -29.941 1.00 94.56 93 PRO A CA 1
ATOM 741 C C . PRO A 1 93 ? 22.941 17.054 -30.385 1.00 94.56 93 PRO A C 1
ATOM 743 O O . PRO A 1 93 ? 22.792 16.133 -29.588 1.00 94.56 93 PRO A O 1
ATOM 746 N N . ALA A 1 94 ? 22.576 16.959 -31.668 1.00 94.19 94 ALA A N 1
ATOM 747 C CA . ALA A 1 94 ? 21.948 15.767 -32.239 1.00 94.19 94 ALA A CA 1
ATOM 748 C C . ALA A 1 94 ? 22.889 14.550 -32.226 1.00 94.19 94 ALA A C 1
ATOM 750 O O . ALA A 1 94 ? 22.472 13.446 -31.888 1.00 94.19 94 ALA A O 1
ATOM 751 N N . LEU A 1 95 ? 24.175 14.754 -32.536 1.00 92.38 95 LEU A N 1
ATOM 752 C CA . LEU A 1 95 ? 25.171 13.683 -32.479 1.00 92.38 95 LEU A CA 1
ATOM 753 C C . LEU A 1 95 ? 25.412 13.212 -31.035 1.00 92.38 95 LEU A C 1
ATOM 755 O O . LEU A 1 95 ? 25.593 12.021 -30.789 1.00 92.38 95 LEU A O 1
ATOM 759 N N . MET A 1 96 ? 25.369 14.127 -30.064 1.00 93.62 96 MET A N 1
ATOM 760 C CA . MET A 1 96 ? 25.467 13.764 -28.649 1.00 93.62 96 MET A CA 1
ATOM 761 C C . MET A 1 96 ? 24.255 12.947 -28.176 1.00 93.62 96 MET A C 1
ATOM 763 O O . MET A 1 96 ? 24.421 11.975 -27.437 1.00 93.62 96 MET A O 1
ATOM 767 N N . GLU A 1 97 ? 23.044 13.305 -28.609 1.00 94.75 97 GLU A N 1
ATOM 768 C CA . GLU A 1 97 ? 21.830 12.525 -28.336 1.00 94.75 97 GLU A CA 1
ATOM 769 C C . GLU A 1 97 ? 21.923 11.117 -28.941 1.00 94.75 97 GLU A C 1
ATOM 771 O O . GLU A 1 97 ? 21.606 10.132 -28.272 1.00 94.75 97 GLU A O 1
ATOM 776 N N . GLU A 1 98 ? 22.457 11.000 -30.160 1.00 94.88 98 GLU A N 1
ATOM 777 C CA . GLU A 1 98 ? 22.723 9.709 -30.794 1.00 94.88 98 GLU A CA 1
ATOM 778 C C . GLU A 1 98 ? 23.722 8.868 -29.980 1.00 94.88 98 GLU A C 1
ATOM 780 O O . GLU A 1 98 ? 23.470 7.689 -29.710 1.00 94.88 98 GLU A O 1
ATOM 785 N N . PHE A 1 99 ? 24.831 9.462 -29.522 1.00 95.56 99 PHE A N 1
ATOM 786 C CA . PHE A 1 99 ? 25.799 8.764 -28.671 1.00 95.56 99 PHE A CA 1
ATOM 787 C C . PHE A 1 99 ? 25.180 8.285 -27.361 1.00 95.56 99 PHE A C 1
ATOM 789 O O . PHE A 1 99 ? 25.440 7.148 -26.956 1.00 95.56 99 PHE A O 1
ATOM 796 N N . LEU A 1 100 ? 24.341 9.107 -26.727 1.00 95.06 100 LEU A N 1
ATOM 797 C CA . LEU A 1 100 ? 23.609 8.736 -25.518 1.00 95.06 100 LEU A CA 1
ATOM 798 C C . LEU A 1 100 ? 22.630 7.589 -25.781 1.00 95.06 100 LEU A C 1
ATOM 800 O O . LEU A 1 100 ? 22.624 6.622 -25.023 1.00 95.06 100 LEU A O 1
ATOM 804 N N . PHE A 1 101 ? 21.857 7.644 -26.866 1.00 93.25 101 PHE A N 1
ATOM 805 C CA . PHE A 1 101 ? 20.900 6.597 -27.226 1.00 93.25 101 PHE A CA 1
ATOM 806 C C . PHE A 1 101 ? 21.583 5.250 -27.506 1.00 93.25 101 PHE A C 1
ATOM 808 O O . PHE A 1 101 ? 21.156 4.195 -27.021 1.00 93.25 101 PHE A O 1
ATOM 815 N N . GLN A 1 102 ? 22.680 5.272 -28.263 1.00 93.56 102 GLN A N 1
ATOM 816 C CA . GLN A 1 102 ? 23.463 4.074 -28.543 1.00 93.56 102 GLN A CA 1
ATOM 817 C C . GLN A 1 102 ? 24.130 3.533 -27.267 1.00 93.56 102 GLN A C 1
ATOM 819 O O . GLN A 1 102 ? 24.198 2.320 -27.079 1.00 93.56 102 GLN A O 1
ATOM 824 N N . ALA A 1 103 ? 24.649 4.407 -26.396 1.00 93.69 103 ALA A N 1
ATOM 825 C CA . ALA A 1 103 ? 25.266 4.002 -25.133 1.00 93.69 103 ALA A CA 1
ATOM 826 C C . ALA A 1 103 ? 24.222 3.397 -24.184 1.00 93.69 103 ALA A C 1
ATOM 828 O O . ALA A 1 103 ? 24.464 2.351 -23.588 1.00 93.69 103 ALA A O 1
ATOM 829 N N . GLU A 1 104 ? 23.029 3.989 -24.097 1.00 91.94 104 GLU A N 1
ATOM 830 C CA . GLU A 1 104 ? 21.912 3.439 -23.329 1.00 91.94 104 GLU A CA 1
ATOM 831 C C . GLU A 1 104 ? 21.520 2.045 -23.836 1.00 91.94 104 GLU A C 1
ATOM 833 O O . GLU A 1 104 ? 21.373 1.120 -23.039 1.00 91.94 104 GLU A O 1
ATOM 838 N N . SER A 1 105 ? 21.416 1.872 -25.155 1.00 89.62 105 SER A N 1
ATOM 839 C CA . SER A 1 105 ? 21.065 0.591 -25.785 1.00 89.62 105 SER A CA 1
ATOM 840 C C . SER A 1 105 ? 22.110 -0.509 -25.558 1.00 89.62 105 SER A C 1
ATOM 842 O O . SER A 1 105 ? 21.776 -1.694 -25.580 1.00 89.62 105 SER A O 1
ATOM 844 N N . GLU A 1 106 ? 23.368 -0.140 -25.322 1.00 90.62 106 GLU A N 1
ATOM 845 C CA . GLU A 1 106 ? 24.427 -1.077 -24.950 1.00 90.62 106 GLU A CA 1
ATOM 846 C C . GLU A 1 106 ? 24.375 -1.417 -23.456 1.00 90.62 106 GLU A C 1
ATOM 848 O O . GLU A 1 106 ? 24.334 -2.591 -23.086 1.00 90.62 106 GLU A O 1
ATOM 853 N N . VAL A 1 107 ? 24.299 -0.399 -22.594 1.00 90.19 107 VAL A N 1
ATOM 854 C CA . VAL A 1 107 ? 24.290 -0.568 -21.132 1.00 90.19 107 VAL A CA 1
ATOM 855 C C . VAL A 1 107 ? 23.054 -1.328 -20.660 1.00 90.19 107 VAL A C 1
ATOM 857 O O . VAL A 1 107 ? 23.143 -2.126 -19.728 1.00 90.19 107 VAL A O 1
ATOM 860 N N . ILE A 1 108 ? 21.895 -1.114 -21.290 1.00 88.44 108 ILE A N 1
ATOM 861 C CA . ILE A 1 108 ? 20.634 -1.721 -20.852 1.00 88.44 108 ILE A CA 1
ATOM 862 C C . ILE A 1 108 ? 20.633 -3.251 -20.938 1.00 88.44 108 ILE A C 1
ATOM 864 O O . ILE A 1 108 ? 19.920 -3.891 -20.169 1.00 88.44 108 ILE A O 1
ATOM 868 N N . LYS A 1 109 ? 21.465 -3.844 -21.808 1.00 84.81 109 LYS A N 1
ATOM 869 C CA . LYS A 1 109 ? 21.623 -5.305 -21.925 1.00 84.81 109 LYS A CA 1
ATOM 870 C C . LYS A 1 109 ? 22.180 -5.937 -20.651 1.00 84.81 109 LYS A C 1
ATOM 872 O O . LYS A 1 109 ? 21.892 -7.091 -20.365 1.00 84.81 109 LYS A O 1
ATOM 877 N N . TYR A 1 110 ? 22.950 -5.166 -19.887 1.00 85.94 110 TYR A N 1
ATOM 878 C CA . TYR A 1 110 ? 23.570 -5.586 -18.631 1.00 85.94 110 TYR A CA 1
ATOM 879 C C . TYR A 1 110 ? 22.912 -4.926 -17.413 1.00 85.94 110 TYR A C 1
ATOM 881 O O . TYR A 1 110 ? 23.404 -5.051 -16.291 1.00 85.94 110 TYR A O 1
ATOM 889 N N . ALA A 1 111 ? 21.825 -4.176 -17.619 1.00 87.31 111 ALA A N 1
ATOM 890 C CA . ALA A 1 111 ? 21.160 -3.469 -16.541 1.00 87.31 111 ALA A CA 1
ATOM 891 C C . ALA A 1 111 ? 20.405 -4.447 -15.627 1.00 87.31 111 ALA A C 1
ATOM 893 O O . ALA A 1 111 ? 19.708 -5.335 -16.125 1.00 87.31 111 ALA A O 1
ATOM 894 N N . PRO A 1 112 ? 20.472 -4.261 -14.297 1.00 88.94 112 PRO A N 1
ATOM 895 C CA . PRO A 1 112 ? 19.677 -5.061 -13.381 1.00 88.94 112 PRO A CA 1
ATOM 896 C C . PRO A 1 112 ? 18.181 -4.823 -13.619 1.00 88.94 112 PRO A C 1
ATOM 898 O O . PRO A 1 112 ? 17.742 -3.708 -13.927 1.00 88.94 112 PRO A O 1
ATOM 901 N N . VAL A 1 113 ? 17.393 -5.882 -13.443 1.00 91.12 113 VAL A N 1
ATOM 902 C CA . VAL A 1 113 ? 15.931 -5.810 -13.462 1.00 91.12 113 VAL A CA 1
ATOM 903 C C . VAL A 1 113 ? 15.449 -5.468 -12.060 1.00 91.12 113 VAL A C 1
ATOM 905 O O . VAL A 1 113 ? 15.729 -6.187 -11.103 1.00 91.12 113 VAL A O 1
ATOM 908 N N . THR A 1 114 ? 14.699 -4.379 -11.930 1.00 92.31 114 THR A N 1
ATOM 909 C CA . THR A 1 114 ? 13.934 -4.094 -10.715 1.00 92.31 114 THR A CA 1
ATOM 910 C C . THR A 1 114 ? 12.506 -4.569 -10.916 1.00 92.31 114 THR A C 1
ATOM 912 O O . THR A 1 114 ? 11.869 -4.183 -11.896 1.00 92.31 114 THR A O 1
ATOM 915 N N . THR A 1 115 ? 12.000 -5.365 -9.977 1.00 92.94 115 THR A N 1
ATOM 916 C CA . THR A 1 115 ? 10.618 -5.855 -9.974 1.00 92.94 115 THR A CA 1
ATOM 917 C C . THR A 1 115 ? 9.870 -5.288 -8.778 1.00 92.94 115 THR A C 1
ATOM 919 O O . THR A 1 115 ? 10.380 -5.264 -7.659 1.00 92.94 115 THR A O 1
ATOM 922 N N . VAL A 1 116 ? 8.648 -4.837 -9.030 1.00 94.44 116 VAL A N 1
ATOM 923 C CA . VAL A 1 116 ? 7.669 -4.439 -8.026 1.00 94.44 116 VAL A CA 1
ATOM 924 C C . VAL A 1 116 ? 6.537 -5.451 -8.063 1.00 94.44 116 VAL A C 1
ATOM 926 O O . VAL A 1 116 ? 6.034 -5.772 -9.139 1.00 94.44 116 VAL A O 1
ATOM 929 N N . SER A 1 117 ? 6.121 -5.904 -6.885 1.00 95.88 117 SER A N 1
ATOM 930 C CA . SER A 1 117 ? 4.944 -6.749 -6.720 1.00 95.88 117 SER A CA 1
ATOM 931 C C . SER A 1 117 ? 3.921 -6.040 -5.846 1.00 95.88 117 SER A C 1
ATOM 933 O O . SER A 1 117 ? 4.284 -5.407 -4.851 1.00 95.88 117 SER A O 1
ATOM 935 N N . VAL A 1 118 ? 2.653 -6.150 -6.228 1.00 98.00 118 VAL A N 1
ATOM 936 C CA . VAL A 1 118 ? 1.505 -5.680 -5.453 1.00 98.00 118 VAL A CA 1
ATOM 937 C C . VAL A 1 118 ? 0.525 -6.835 -5.323 1.00 98.00 118 VAL A C 1
ATOM 939 O O . VAL A 1 118 ? 0.132 -7.431 -6.326 1.00 98.00 118 VAL A O 1
ATOM 942 N N . PHE A 1 119 ? 0.133 -7.151 -4.096 1.00 98.06 119 PHE A N 1
ATOM 943 C CA . PHE A 1 119 ? -0.887 -8.159 -3.825 1.00 98.06 119 PHE A CA 1
ATOM 944 C C . PHE A 1 119 ? -2.253 -7.493 -3.707 1.00 98.06 119 PHE A C 1
ATOM 946 O O . PHE A 1 119 ? -2.389 -6.489 -3.009 1.00 98.06 119 PHE A O 1
ATOM 953 N N . LEU A 1 120 ? -3.256 -8.053 -4.378 1.00 98.31 120 LEU A N 1
ATOM 954 C CA . LEU A 1 120 ? -4.652 -7.652 -4.245 1.00 98.31 120 LEU A CA 1
ATOM 955 C C . LEU A 1 120 ? -5.416 -8.800 -3.592 1.00 98.31 120 LEU A C 1
ATOM 957 O O . LEU A 1 120 ? -5.522 -9.873 -4.181 1.00 98.31 120 LEU A O 1
ATOM 961 N N . LEU A 1 121 ? -5.934 -8.577 -2.386 1.00 98.06 121 LEU A N 1
ATOM 962 C CA . LEU A 1 121 ? -6.836 -9.502 -1.705 1.00 98.06 121 LEU A CA 1
ATOM 963 C C . LEU A 1 121 ? -8.265 -8.986 -1.840 1.00 98.06 121 LEU A C 1
ATOM 965 O O . LEU A 1 121 ? -8.592 -7.911 -1.343 1.00 98.06 121 LEU A O 1
ATOM 969 N N . ILE A 1 122 ? -9.105 -9.754 -2.516 1.00 97.50 122 ILE A N 1
ATOM 970 C CA . ILE A 1 122 ? -10.484 -9.411 -2.843 1.00 97.50 122 ILE A CA 1
ATOM 971 C C . ILE A 1 122 ? -11.407 -10.286 -2.003 1.00 97.50 122 ILE A C 1
ATOM 973 O O . ILE A 1 122 ? -11.287 -11.511 -2.013 1.00 97.50 122 ILE A O 1
ATOM 977 N N . TRP A 1 123 ? -12.353 -9.664 -1.304 1.00 96.00 123 TRP A N 1
ATOM 978 C CA . TRP A 1 123 ? -13.355 -10.351 -0.499 1.00 96.00 123 TRP A CA 1
ATOM 979 C C . TRP A 1 123 ? -14.762 -9.821 -0.817 1.00 96.00 123 TRP A C 1
ATOM 981 O O . TRP A 1 123 ? -15.256 -8.907 -0.146 1.00 96.00 123 TRP A O 1
ATOM 991 N N . PRO A 1 124 ? -15.434 -10.392 -1.837 1.00 94.62 124 PRO A N 1
ATOM 992 C CA . PRO A 1 124 ? -16.713 -9.883 -2.329 1.00 94.62 124 PRO A CA 1
ATOM 993 C C . PRO A 1 124 ? -17.818 -9.837 -1.271 1.00 94.62 124 PRO A C 1
ATOM 995 O O . PRO A 1 124 ? -18.530 -8.841 -1.184 1.00 94.62 124 PRO A O 1
ATOM 998 N N . SER A 1 125 ? -17.931 -10.857 -0.410 1.00 92.81 125 SER A N 1
ATOM 999 C CA . SER A 1 125 ? -18.984 -10.894 0.620 1.00 92.81 125 SER A CA 1
ATOM 1000 C C . SER A 1 125 ? -18.841 -9.814 1.698 1.00 92.81 125 SER A C 1
ATOM 1002 O O . SER A 1 125 ? -19.806 -9.524 2.399 1.00 92.81 125 SER A O 1
ATOM 1004 N N . LYS A 1 126 ? -17.666 -9.177 1.806 1.00 92.62 126 LYS A N 1
ATOM 1005 C CA . LYS A 1 126 ? -17.414 -8.013 2.672 1.00 92.62 126 LYS A CA 1
ATOM 1006 C C . LYS A 1 126 ? -17.233 -6.710 1.902 1.00 92.62 126 LYS A C 1
ATOM 1008 O O . LYS A 1 126 ? -16.844 -5.714 2.502 1.00 92.62 126 LYS A O 1
ATOM 1013 N N . ARG A 1 127 ? -17.485 -6.715 0.586 1.00 94.25 127 ARG A N 1
ATOM 1014 C CA . ARG A 1 127 ? -17.275 -5.565 -0.308 1.00 94.25 127 ARG A CA 1
ATOM 1015 C C . ARG A 1 127 ? -15.893 -4.930 -0.124 1.00 94.25 127 ARG A C 1
ATOM 1017 O O . ARG A 1 127 ? -15.753 -3.711 -0.174 1.00 94.25 127 ARG A O 1
ATOM 1024 N N . LEU A 1 128 ? -14.877 -5.755 0.133 1.00 95.25 128 LEU A N 1
ATOM 1025 C CA . LEU A 1 128 ? -13.551 -5.307 0.547 1.00 95.25 128 LEU A CA 1
ATOM 1026 C C . LEU A 1 128 ? -12.502 -5.728 -0.477 1.00 95.25 128 LEU A C 1
ATOM 1028 O O . LEU A 1 128 ? -12.455 -6.881 -0.903 1.00 95.25 128 LEU A O 1
ATOM 1032 N N . LEU A 1 129 ? -11.619 -4.797 -0.821 1.00 97.44 129 LEU A N 1
ATOM 1033 C CA . LEU A 1 129 ? -10.392 -5.061 -1.559 1.00 97.44 129 LEU A CA 1
ATOM 1034 C C . LEU A 1 129 ? -9.225 -4.440 -0.799 1.00 97.44 129 LEU A C 1
ATOM 1036 O O . LEU A 1 129 ? -9.228 -3.249 -0.502 1.00 97.44 129 LEU A O 1
ATOM 1040 N N . LEU A 1 130 ? -8.214 -5.248 -0.497 1.00 97.88 130 LEU A N 1
ATOM 1041 C CA . LEU A 1 130 ? -6.970 -4.799 0.115 1.00 97.88 130 LEU A CA 1
ATOM 1042 C C . LEU A 1 130 ? -5.857 -4.831 -0.923 1.00 97.88 130 LEU A C 1
ATOM 1044 O O . LEU A 1 130 ? -5.544 -5.892 -1.463 1.00 97.88 130 LEU A O 1
ATOM 1048 N N . ALA A 1 131 ? -5.237 -3.683 -1.179 1.00 97.88 131 ALA A N 1
ATOM 1049 C CA . ALA A 1 131 ? -4.019 -3.618 -1.973 1.00 97.88 131 ALA A CA 1
ATOM 1050 C C . ALA A 1 131 ? -2.802 -3.517 -1.047 1.00 97.88 131 ALA A C 1
ATOM 1052 O O . ALA A 1 131 ? -2.753 -2.647 -0.178 1.00 97.88 131 ALA A O 1
ATOM 1053 N N . SER A 1 132 ? -1.815 -4.391 -1.240 1.00 97.62 132 SER A N 1
ATOM 1054 C CA . SER A 1 132 ? -0.529 -4.348 -0.544 1.00 97.62 132 SER A CA 1
ATOM 1055 C C . SER A 1 132 ? 0.603 -4.112 -1.525 1.00 97.62 132 SER A C 1
ATOM 1057 O O . SER A 1 132 ? 0.911 -4.960 -2.361 1.00 97.62 132 SER A O 1
ATOM 1059 N N . GLY A 1 133 ? 1.233 -2.949 -1.406 1.00 94.81 133 GLY A N 1
ATOM 1060 C CA . GLY A 1 133 ? 2.369 -2.526 -2.210 1.00 94.81 133 GLY A CA 1
ATOM 1061 C C . GLY A 1 133 ? 3.214 -1.502 -1.459 1.00 94.81 133 GLY A C 1
ATOM 1062 O O . GLY A 1 133 ? 2.838 -1.020 -0.392 1.00 94.81 133 GLY A O 1
ATOM 1063 N N . SER A 1 134 ? 4.368 -1.145 -2.021 1.00 89.06 134 SER A N 1
ATOM 1064 C CA . SER A 1 134 ? 5.301 -0.208 -1.378 1.00 89.06 134 SER A CA 1
ATOM 1065 C C . SER A 1 134 ? 4.791 1.236 -1.323 1.00 89.06 134 SER A C 1
ATOM 1067 O O . SER A 1 134 ? 5.217 2.002 -0.460 1.00 89.06 134 SER A O 1
ATOM 1069 N N . THR A 1 135 ? 3.897 1.625 -2.239 1.00 91.62 135 THR A N 1
ATOM 1070 C CA . THR A 1 135 ? 3.297 2.965 -2.300 1.00 91.62 135 THR A CA 1
ATOM 1071 C C . THR A 1 135 ? 1.852 2.906 -2.797 1.00 91.62 135 THR A C 1
ATOM 1073 O O . THR A 1 135 ? 1.466 1.976 -3.512 1.00 91.62 135 THR A O 1
ATOM 1076 N N . ALA A 1 136 ? 1.069 3.945 -2.484 1.00 92.12 136 ALA A N 1
ATOM 1077 C CA . ALA A 1 136 ? -0.292 4.104 -2.998 1.00 92.12 136 ALA A CA 1
ATOM 1078 C C . ALA A 1 136 ? -0.324 4.116 -4.536 1.00 92.12 136 ALA A C 1
ATOM 1080 O O . ALA A 1 136 ? -1.139 3.430 -5.137 1.00 92.12 136 ALA A O 1
ATOM 1081 N N . ALA A 1 137 ? 0.627 4.805 -5.181 1.00 93.56 137 ALA A N 1
ATOM 1082 C CA . ALA A 1 137 ? 0.717 4.861 -6.642 1.00 93.56 137 ALA A CA 1
ATOM 1083 C C . ALA A 1 137 ? 0.878 3.468 -7.278 1.00 93.56 137 ALA A C 1
ATOM 1085 O O . ALA A 1 137 ? 0.257 3.180 -8.297 1.00 93.56 137 ALA A O 1
ATOM 1086 N N . LYS A 1 138 ? 1.662 2.576 -6.658 1.00 95.12 138 LYS A N 1
ATOM 1087 C CA . LYS A 1 138 ? 1.793 1.188 -7.127 1.00 95.12 138 LYS A CA 1
ATOM 1088 C C . LYS A 1 138 ? 0.522 0.372 -6.921 1.00 95.12 138 LYS A C 1
ATOM 1090 O O . LYS A 1 138 ? 0.192 -0.450 -7.771 1.00 95.12 138 LYS A O 1
ATOM 1095 N N . CYS A 1 139 ? -0.211 0.630 -5.845 1.00 95.94 139 CYS A N 1
ATOM 1096 C CA . CYS A 1 139 ? -1.514 0.010 -5.628 1.00 95.94 139 CYS A CA 1
ATOM 1097 C C . CYS A 1 139 ? -2.543 0.472 -6.671 1.00 95.94 139 CYS A C 1
ATOM 1099 O O . CYS A 1 139 ? -3.262 -0.358 -7.215 1.00 95.94 139 CYS A O 1
ATOM 1101 N N . GLU A 1 140 ? -2.558 1.760 -7.023 1.00 95.56 140 GLU A N 1
ATOM 1102 C CA . GLU A 1 140 ? -3.428 2.301 -8.076 1.00 95.56 140 GLU A CA 1
ATOM 1103 C C . GLU A 1 140 ? -3.077 1.762 -9.474 1.00 95.56 140 GLU A C 1
ATOM 1105 O O . GLU A 1 140 ? -3.975 1.473 -10.265 1.00 95.56 140 GLU A O 1
ATOM 1110 N N . GLU A 1 141 ? -1.790 1.546 -9.783 1.00 96.62 141 GLU A N 1
ATOM 1111 C CA . GLU A 1 141 ? -1.375 0.841 -11.010 1.00 96.62 141 GLU A CA 1
ATOM 1112 C C . GLU A 1 141 ? -1.982 -0.575 -11.069 1.00 96.62 141 GLU A C 1
ATOM 1114 O O . GLU A 1 141 ? -2.554 -0.963 -12.091 1.00 96.62 141 GLU A O 1
ATOM 1119 N N . ALA A 1 142 ? -1.923 -1.327 -9.963 1.00 97.69 142 ALA A N 1
ATOM 1120 C CA . ALA A 1 142 ? -2.500 -2.669 -9.875 1.00 97.69 142 ALA A CA 1
ATOM 1121 C C . ALA A 1 142 ? -4.039 -2.658 -9.969 1.00 97.69 142 ALA A C 1
ATOM 1123 O O . ALA A 1 142 ? -4.618 -3.483 -10.675 1.00 97.69 142 ALA A O 1
ATOM 1124 N N . LEU A 1 143 ? -4.713 -1.697 -9.327 1.00 97.25 143 LEU A N 1
ATOM 1125 C CA . LEU A 1 143 ? -6.165 -1.503 -9.441 1.00 97.25 143 LEU A CA 1
ATOM 1126 C C . LEU A 1 143 ? -6.589 -1.121 -10.861 1.00 97.25 143 LEU A C 1
ATOM 1128 O O . LEU A 1 143 ? -7.622 -1.579 -11.348 1.00 97.25 143 LEU A O 1
ATOM 1132 N N . SER A 1 144 ? -5.790 -0.307 -11.552 1.00 97.19 144 SER A N 1
ATOM 1133 C CA . SER A 1 144 ? -6.006 0.023 -12.961 1.00 97.19 144 SER A CA 1
ATOM 1134 C C . SER A 1 144 ? -5.890 -1.220 -13.847 1.00 97.19 144 SER A C 1
ATOM 1136 O O . SER A 1 144 ? -6.725 -1.433 -14.728 1.00 97.19 144 SER A O 1
ATOM 1138 N N . MET A 1 145 ? -4.918 -2.093 -13.565 1.00 97.75 145 MET A N 1
ATOM 1139 C CA . MET A 1 145 ? -4.784 -3.376 -14.255 1.00 97.75 145 MET A CA 1
ATOM 1140 C C . MET A 1 145 ? -5.970 -4.307 -13.978 1.00 97.75 145 MET A C 1
ATOM 1142 O O . MET A 1 145 ? -6.494 -4.919 -14.909 1.00 97.75 145 MET A O 1
ATOM 1146 N N . LEU A 1 146 ? -6.458 -4.360 -12.735 1.00 97.56 146 LEU A N 1
ATOM 1147 C CA . LEU A 1 146 ? -7.673 -5.100 -12.383 1.00 97.56 146 LEU A CA 1
ATOM 1148 C C . LEU A 1 146 ? -8.894 -4.563 -13.131 1.00 97.56 146 LEU A C 1
ATOM 1150 O O . LEU A 1 146 ? -9.611 -5.332 -13.762 1.00 97.56 146 LEU A O 1
ATOM 1154 N N . ARG A 1 147 ? -9.072 -3.240 -13.169 1.00 96.56 147 ARG A N 1
ATOM 1155 C CA . ARG A 1 147 ? -10.143 -2.587 -13.936 1.00 96.56 147 ARG A CA 1
ATOM 1156 C C . ARG A 1 147 ? -10.071 -2.911 -15.426 1.00 96.56 147 ARG A C 1
ATOM 1158 O O . ARG A 1 147 ? -11.100 -3.164 -16.038 1.00 96.56 147 ARG A O 1
ATOM 1165 N N . LYS A 1 148 ? -8.868 -2.927 -16.007 1.00 96.50 148 LYS A N 1
ATOM 1166 C CA . LYS A 1 148 ? -8.648 -3.316 -17.407 1.00 96.50 148 LYS A CA 1
ATOM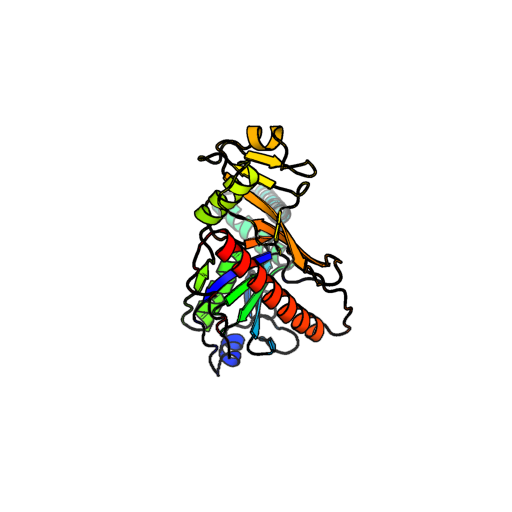 1167 C C . LYS A 1 148 ? -8.981 -4.790 -17.649 1.00 96.50 148 LYS A C 1
ATOM 1169 O O . LYS A 1 148 ? -9.553 -5.113 -18.683 1.00 96.50 148 LYS A O 1
ATOM 1174 N N . THR A 1 149 ? -8.627 -5.655 -16.703 1.00 96.94 149 THR A N 1
ATOM 1175 C CA . THR A 1 149 ? -8.852 -7.106 -16.780 1.00 96.94 149 THR A CA 1
ATOM 1176 C C . THR A 1 149 ? -10.341 -7.435 -16.737 1.00 96.94 149 THR A C 1
ATOM 1178 O O . THR A 1 149 ? -10.820 -8.189 -17.572 1.00 96.94 149 THR A O 1
ATOM 1181 N N . LEU A 1 150 ? -11.078 -6.804 -15.821 1.00 95.06 150 LEU A N 1
ATOM 1182 C CA . LEU A 1 150 ? -12.515 -7.016 -15.621 1.00 95.06 150 LEU A CA 1
ATOM 1183 C C . LEU A 1 150 ? -13.401 -6.174 -16.557 1.00 95.06 150 LEU A C 1
ATOM 1185 O O . LEU A 1 150 ? -14.621 -6.302 -16.548 1.00 95.06 150 LEU A O 1
ATOM 1189 N N . GLY A 1 151 ? -12.819 -5.229 -17.300 1.00 93.12 151 GLY A N 1
ATOM 1190 C CA . GLY A 1 151 ? -13.536 -4.218 -18.086 1.00 93.12 151 GLY A CA 1
ATOM 1191 C C . GLY A 1 151 ? -14.130 -3.074 -17.251 1.00 93.12 151 GLY A C 1
ATOM 1192 O O . GLY A 1 151 ? -14.161 -1.931 -17.707 1.00 93.12 151 GLY A O 1
ATOM 1193 N N . SER A 1 152 ? -14.550 -3.341 -16.013 1.00 91.19 152 SER A N 1
ATOM 1194 C CA . SER A 1 152 ? -14.969 -2.322 -15.050 1.00 91.19 152 SER A CA 1
ATOM 1195 C C . SER A 1 152 ? -14.616 -2.731 -13.620 1.00 91.19 152 SER A C 1
ATOM 1197 O O . SER A 1 152 ? -14.533 -3.912 -13.297 1.00 91.19 152 SER A O 1
ATOM 1199 N N . LEU A 1 153 ? -14.375 -1.744 -12.758 1.00 93.50 153 LEU A N 1
ATOM 1200 C CA . LEU A 1 153 ? -14.124 -1.952 -11.334 1.00 93.50 153 LEU A CA 1
ATOM 1201 C C . LEU A 1 153 ? -14.642 -0.737 -10.574 1.00 93.50 153 LEU A C 1
ATOM 1203 O O . LEU A 1 153 ? -14.045 0.344 -10.650 1.00 93.50 153 LEU A O 1
ATOM 1207 N N . SER A 1 154 ? -15.747 -0.934 -9.855 1.00 91.81 154 SER A N 1
ATOM 1208 C CA . SER A 1 154 ? -16.268 0.032 -8.892 1.00 91.81 154 SER A CA 1
ATOM 1209 C C . SER A 1 154 ? -15.538 -0.167 -7.569 1.00 91.81 154 SER A C 1
ATOM 1211 O O . SER A 1 154 ? -15.806 -1.119 -6.834 1.00 91.81 154 SER A O 1
ATOM 1213 N N . SER A 1 155 ? -14.555 0.689 -7.304 1.00 91.94 155 SER A N 1
ATOM 1214 C CA . SER A 1 155 ? -13.760 0.663 -6.079 1.00 91.94 155 SER A CA 1
ATOM 1215 C C . SER A 1 155 ? -13.469 2.082 -5.617 1.00 91.94 155 SER A C 1
ATOM 1217 O O . SER A 1 155 ? -13.039 2.907 -6.427 1.00 91.94 155 SER A O 1
ATOM 1219 N N . TYR A 1 156 ? -13.637 2.352 -4.330 1.00 91.19 156 TYR A N 1
ATOM 1220 C CA . TYR A 1 156 ? -13.299 3.634 -3.720 1.00 91.19 156 TYR A CA 1
ATOM 1221 C C . TYR A 1 156 ? -12.518 3.422 -2.421 1.00 91.19 156 TYR A C 1
ATOM 1223 O O . TYR A 1 156 ? -12.700 2.400 -1.759 1.00 91.19 156 TYR A O 1
ATOM 1231 N N . PRO A 1 157 ? -11.623 4.353 -2.057 1.00 92.50 157 PRO A N 1
ATOM 1232 C CA . PRO A 1 157 ? -10.877 4.276 -0.809 1.00 92.50 157 PRO A CA 1
ATOM 1233 C C . PRO A 1 157 ? -11.788 4.126 0.407 1.00 92.50 157 PRO A C 1
ATOM 1235 O O . PRO A 1 157 ? -12.847 4.752 0.478 1.00 92.50 157 PRO A O 1
ATOM 1238 N N . TRP A 1 158 ? -11.368 3.314 1.372 1.00 93.69 158 TRP A N 1
ATOM 1239 C CA . TRP A 1 158 ? -12.059 3.226 2.651 1.00 93.69 158 TRP A CA 1
ATOM 1240 C C . TRP A 1 158 ? -11.737 4.428 3.553 1.00 93.69 158 TRP A C 1
ATOM 1242 O O . TRP A 1 158 ? -10.597 4.896 3.617 1.00 93.69 158 TRP A O 1
ATOM 1252 N N . GLY A 1 159 ? -12.754 4.866 4.298 1.00 86.50 159 GLY A N 1
ATOM 1253 C CA . GLY A 1 159 ? -12.649 5.903 5.321 1.00 86.50 159 GLY A CA 1
ATOM 1254 C C . GLY A 1 159 ? -12.534 7.329 4.771 1.00 86.50 159 GLY A C 1
ATOM 1255 O O . GLY A 1 159 ? -12.218 7.565 3.607 1.00 86.50 159 GLY A O 1
ATOM 1256 N N . LEU A 1 160 ? -12.790 8.308 5.641 1.00 89.56 160 LEU A N 1
ATOM 1257 C CA . LEU A 1 160 ? -12.567 9.727 5.361 1.00 89.56 160 LEU A CA 1
ATOM 1258 C C . LEU A 1 160 ? -11.378 10.210 6.193 1.00 89.56 160 LEU A C 1
ATOM 1260 O O . LEU A 1 160 ? -11.512 10.439 7.394 1.00 89.56 160 LEU A O 1
ATOM 1264 N N . CYS A 1 161 ? -10.213 10.379 5.558 1.00 91.31 161 CYS A N 1
ATOM 1265 C CA . CYS A 1 161 ? -8.967 10.764 6.235 1.00 91.31 161 CYS A CA 1
ATOM 1266 C C . CYS A 1 161 ? -9.120 11.984 7.146 1.00 91.31 161 CYS A C 1
ATOM 1268 O O . CYS A 1 161 ? -8.568 11.987 8.240 1.00 91.31 161 CYS A O 1
ATOM 1270 N N . SER A 1 162 ? -9.875 13.002 6.722 1.00 90.50 162 SER A N 1
ATOM 1271 C CA . SER A 1 162 ? -10.125 14.206 7.521 1.00 90.50 162 SER A CA 1
ATOM 1272 C C . SER A 1 162 ? -10.849 13.891 8.828 1.00 90.50 162 SER A C 1
ATOM 1274 O O . SER A 1 162 ? -10.441 14.376 9.878 1.00 90.50 162 SER A O 1
ATOM 1276 N N . THR A 1 163 ? -11.879 13.045 8.775 1.00 92.69 163 THR A N 1
ATOM 1277 C CA . THR A 1 163 ? -12.666 12.647 9.946 1.00 92.69 163 THR A CA 1
ATOM 1278 C C . THR A 1 163 ? -11.846 11.766 10.879 1.00 92.69 163 THR A C 1
ATOM 1280 O O . THR A 1 163 ? -11.790 12.049 12.070 1.00 92.69 163 THR A O 1
ATOM 1283 N N . ILE A 1 164 ? -11.142 10.755 10.351 1.00 94.62 164 ILE A N 1
ATOM 1284 C CA . ILE A 1 164 ? -10.267 9.897 11.170 1.00 94.62 164 ILE A CA 1
ATOM 1285 C C . ILE A 1 164 ? -9.190 10.751 11.849 1.00 94.62 164 ILE A C 1
ATOM 1287 O O . ILE A 1 164 ? -9.003 10.667 13.057 1.00 94.62 164 ILE A O 1
ATOM 1291 N N . SER A 1 165 ? -8.525 11.620 11.082 1.00 95.00 165 SER A N 1
ATOM 1292 C CA . SER A 1 165 ? -7.478 12.519 11.571 1.00 95.00 165 SER A CA 1
ATOM 1293 C C . SER A 1 165 ? -7.994 13.436 12.679 1.00 95.00 165 SER A C 1
ATOM 1295 O O . SER A 1 165 ? -7.345 13.552 13.716 1.00 95.00 165 SER A O 1
ATOM 1297 N N . GLN A 1 166 ? -9.175 14.036 12.507 1.00 93.50 166 GLN A N 1
ATOM 1298 C CA . GLN A 1 166 ? -9.796 14.899 13.512 1.00 93.50 166 GLN A CA 1
ATOM 1299 C C . GLN A 1 166 ? -10.123 14.141 14.802 1.00 93.50 166 GLN A C 1
ATOM 1301 O O . GLN A 1 166 ? -9.794 14.612 15.886 1.00 93.50 166 GLN A O 1
ATOM 1306 N N . VAL A 1 167 ? -10.741 12.965 14.689 1.00 94.56 167 VAL A N 1
ATOM 1307 C CA . VAL A 1 167 ? -11.149 12.155 15.845 1.00 94.56 167 VAL A CA 1
ATOM 1308 C C . VAL A 1 167 ? -9.933 11.618 16.607 1.00 94.56 167 VAL A C 1
ATOM 1310 O O . VAL A 1 167 ? -9.887 11.703 17.831 1.00 94.56 167 VAL A O 1
ATOM 1313 N N . VAL A 1 168 ? -8.910 11.128 15.896 1.00 94.88 168 VAL A N 1
ATOM 1314 C CA . VAL A 1 168 ? -7.643 10.700 16.511 1.00 94.88 168 VAL A CA 1
ATOM 1315 C C . VAL A 1 168 ? -6.953 11.872 17.204 1.00 94.88 168 VAL A C 1
ATOM 1317 O O . VAL A 1 168 ? -6.450 11.709 18.311 1.00 94.88 168 VAL A O 1
ATOM 1320 N N . THR A 1 169 ? -6.951 13.054 16.579 1.00 94.56 169 THR A N 1
ATOM 1321 C CA . THR A 1 169 ? -6.405 14.271 17.194 1.00 94.56 169 THR A CA 1
ATOM 1322 C C . THR A 1 169 ? -7.125 14.575 18.504 1.00 94.56 169 THR A C 1
ATOM 1324 O O . THR A 1 169 ? -6.457 14.688 19.523 1.00 94.56 169 THR A O 1
ATOM 1327 N N . ASP A 1 170 ? -8.461 14.616 18.508 1.00 93.12 170 ASP A N 1
ATOM 1328 C CA . ASP A 1 170 ? -9.242 14.923 19.713 1.00 93.12 170 ASP A CA 1
ATOM 1329 C C . ASP A 1 170 ? -8.971 13.933 20.854 1.00 93.12 170 ASP A C 1
ATOM 1331 O O . ASP A 1 170 ? -8.741 14.349 21.986 1.00 93.12 170 ASP A O 1
ATOM 1335 N N . VAL A 1 171 ? -8.906 12.629 20.567 1.00 92.06 171 VAL A N 1
ATOM 1336 C CA . VAL A 1 171 ? -8.573 11.623 21.592 1.00 92.06 171 VAL A CA 1
ATOM 1337 C C . VAL A 1 171 ? -7.175 11.812 22.167 1.00 92.06 171 VAL A C 1
ATOM 1339 O O . VAL A 1 171 ? -6.970 11.587 23.357 1.00 92.06 171 VAL A O 1
ATOM 1342 N N . MET A 1 172 ? -6.210 12.202 21.338 1.00 91.25 172 MET A N 1
ATOM 1343 C CA . MET A 1 172 ? -4.830 12.362 21.785 1.00 91.25 172 MET A CA 1
ATOM 1344 C C . MET A 1 172 ? -4.583 13.688 22.506 1.00 91.25 172 MET A C 1
ATOM 1346 O O . MET A 1 172 ? -3.736 13.734 23.394 1.00 91.25 172 MET A O 1
ATOM 1350 N N . THR A 1 173 ? -5.287 14.761 22.139 1.00 90.62 173 THR A N 1
ATOM 1351 C CA . THR A 1 173 ? -5.008 16.112 22.649 1.00 90.62 173 THR A CA 1
ATOM 1352 C C . THR A 1 173 ? -6.007 16.609 23.693 1.00 90.62 173 THR A C 1
ATOM 1354 O O . THR A 1 173 ? -5.703 17.577 24.387 1.00 90.62 173 THR A O 1
ATOM 1357 N N . THR A 1 174 ? -7.177 15.975 23.840 1.00 86.25 174 THR A N 1
ATOM 1358 C CA . THR A 1 174 ? -8.254 16.442 24.730 1.00 86.25 174 THR A CA 1
ATOM 1359 C C . THR A 1 174 ? -8.454 15.507 25.929 1.00 86.25 174 THR A C 1
ATOM 1361 O O . THR A 1 174 ? -8.729 14.322 25.773 1.00 86.25 174 THR A O 1
ATOM 1364 N N . ASP A 1 175 ? -8.423 16.049 27.154 1.00 80.38 175 ASP A N 1
ATOM 1365 C CA . ASP A 1 175 ? -8.581 15.264 28.399 1.00 80.38 175 ASP A CA 1
ATOM 1366 C C . ASP A 1 175 ? -9.933 14.547 28.531 1.00 80.38 175 ASP A C 1
ATOM 1368 O O . ASP A 1 175 ? -10.055 13.537 29.225 1.00 80.38 175 ASP A O 1
ATOM 1372 N N . LYS A 1 176 ? -10.976 15.096 27.906 1.00 81.88 176 LYS A N 1
ATOM 1373 C CA . LYS A 1 176 ? -12.343 14.560 27.924 1.00 81.88 176 LYS A CA 1
ATOM 1374 C C . LYS A 1 176 ? -12.913 14.500 26.513 1.00 81.88 176 LYS A C 1
ATOM 1376 O O . LYS A 1 176 ? -13.940 15.123 26.239 1.00 81.88 176 LYS A O 1
ATOM 1381 N N . SER A 1 177 ? -12.234 13.777 25.624 1.00 85.44 177 SER A N 1
ATOM 1382 C CA . SER A 1 177 ? -12.781 13.492 24.298 1.00 85.44 177 SER A CA 1
ATOM 1383 C C . SER A 1 177 ? -14.157 12.826 24.416 1.00 85.44 177 SER A C 1
ATOM 1385 O O . SER A 1 177 ? -14.399 11.975 25.279 1.00 85.44 177 SER A O 1
ATOM 1387 N N . VAL A 1 178 ? -15.079 13.240 23.546 1.00 87.31 178 VAL A N 1
ATOM 1388 C CA . VAL A 1 178 ? -16.387 12.583 23.392 1.00 87.31 178 VAL A CA 1
ATOM 1389 C C . VAL A 1 178 ? -16.259 11.253 22.652 1.00 87.31 178 VAL A C 1
ATOM 1391 O O . VAL A 1 178 ? -17.129 10.391 22.783 1.00 87.31 178 VAL A O 1
ATOM 1394 N N . TYR A 1 179 ? -15.170 11.081 21.902 1.00 89.94 179 TYR A N 1
ATOM 1395 C CA . TYR A 1 179 ? -14.836 9.848 21.216 1.00 89.94 179 TYR A CA 1
ATOM 1396 C C . TYR A 1 179 ? -14.095 8.920 22.170 1.00 89.94 179 TYR A C 1
ATOM 1398 O O . TYR A 1 179 ? -13.236 9.332 22.949 1.00 89.94 179 TYR A O 1
ATOM 1406 N N . LYS A 1 180 ? -14.433 7.636 22.105 1.00 88.06 180 LYS A N 1
ATOM 1407 C CA . LYS A 1 180 ? -13.775 6.602 22.897 1.00 88.06 180 LYS A CA 1
ATOM 1408 C C . LYS A 1 180 ? -13.172 5.587 21.958 1.00 88.06 180 LYS A C 1
ATOM 1410 O O . LYS A 1 180 ? -13.884 5.020 21.133 1.00 88.06 180 LYS A O 1
ATOM 1415 N N . LEU A 1 181 ? -11.870 5.374 22.103 1.00 89.75 181 LEU A N 1
ATOM 1416 C CA . LEU A 1 181 ? -11.195 4.315 21.377 1.00 89.75 181 LEU A CA 1
ATOM 1417 C C . LEU A 1 181 ? -11.806 2.961 21.798 1.00 89.75 181 LEU A C 1
ATOM 1419 O O . LEU A 1 181 ? -11.962 2.736 23.000 1.00 89.75 181 LEU A O 1
ATOM 1423 N N . PRO A 1 182 ? -12.181 2.088 20.849 1.00 91.81 182 PRO A N 1
ATOM 1424 C CA . PRO A 1 182 ? -12.710 0.764 21.155 1.00 91.81 182 PRO A CA 1
ATOM 1425 C C . PRO A 1 182 ? -11.731 -0.081 21.974 1.00 91.81 182 PRO A C 1
ATOM 1427 O O . PRO A 1 182 ? -10.521 0.029 21.800 1.00 91.81 182 PRO A O 1
ATOM 1430 N N . ASP A 1 183 ? -12.247 -0.981 22.814 1.00 91.38 183 ASP A N 1
ATOM 1431 C CA . ASP A 1 183 ? -11.441 -1.763 23.770 1.00 91.38 183 ASP A CA 1
ATOM 1432 C C . ASP A 1 183 ? -10.375 -2.665 23.119 1.00 91.38 183 ASP A C 1
ATOM 1434 O O . ASP A 1 183 ? -9.393 -3.048 23.771 1.00 91.38 183 ASP A O 1
ATOM 1438 N N . ASN A 1 184 ? -10.582 -3.020 21.848 1.00 94.50 184 ASN A N 1
ATOM 1439 C CA . ASN A 1 184 ? -9.689 -3.842 21.035 1.00 94.50 184 ASN A CA 1
ATOM 1440 C C . ASN A 1 184 ? -8.637 -3.027 20.262 1.00 94.50 184 ASN A C 1
ATOM 1442 O O . ASN A 1 184 ? -7.764 -3.620 19.631 1.00 94.50 184 ASN A O 1
ATOM 1446 N N . LEU A 1 185 ? -8.690 -1.693 20.307 1.00 95.62 185 LEU A N 1
ATOM 1447 C CA . LEU A 1 185 ? -7.691 -0.810 19.716 1.00 95.62 185 LEU A CA 1
ATOM 1448 C C . LEU A 1 185 ? -6.950 -0.040 20.804 1.00 95.62 185 LEU A C 1
ATOM 1450 O O . LEU A 1 185 ? -7.533 0.463 21.759 1.00 95.62 185 LEU A O 1
ATOM 1454 N N . VAL A 1 186 ? -5.638 0.090 20.637 1.00 95.12 186 VAL A N 1
ATOM 1455 C CA . VAL A 1 186 ? -4.785 0.868 21.540 1.00 95.12 186 VAL A CA 1
ATOM 1456 C C . VAL A 1 186 ? -3.890 1.767 20.707 1.00 95.12 186 VAL A C 1
ATOM 1458 O O . VAL A 1 186 ? -3.194 1.271 19.828 1.00 95.12 186 VAL A O 1
ATOM 1461 N N . ILE A 1 187 ? -3.886 3.074 20.979 1.00 95.19 187 ILE A N 1
ATOM 1462 C CA . ILE A 1 187 ? -2.835 3.978 20.488 1.00 95.19 187 ILE A CA 1
ATOM 1463 C C . ILE A 1 187 ? -1.626 3.788 21.402 1.00 95.19 187 ILE A C 1
ATOM 1465 O O . ILE A 1 187 ? -1.752 3.895 22.620 1.00 95.19 187 ILE A O 1
ATOM 1469 N N . SER A 1 188 ? -0.469 3.468 20.827 1.00 94.75 188 SER A N 1
ATOM 1470 C CA . SER A 1 188 ? 0.738 3.178 21.603 1.00 94.75 188 SER A CA 1
ATOM 1471 C C . SER A 1 188 ? 1.235 4.447 22.312 1.00 94.75 188 SER A C 1
ATOM 1473 O O . SER A 1 188 ? 1.570 5.410 21.617 1.00 94.75 188 SER A O 1
ATOM 1475 N N . PRO A 1 189 ? 1.346 4.474 23.658 1.00 92.19 189 PRO A N 1
ATOM 1476 C CA . PRO A 1 189 ? 1.764 5.674 24.388 1.00 92.19 189 PRO A CA 1
ATOM 1477 C C . PRO A 1 189 ? 3.187 6.132 24.063 1.00 92.19 189 PRO A C 1
ATOM 1479 O O . PRO A 1 189 ? 3.490 7.312 24.149 1.00 92.19 189 PRO A O 1
ATOM 1482 N N . PHE A 1 190 ? 4.064 5.206 23.672 1.00 94.00 190 PHE A N 1
ATOM 1483 C CA . PHE A 1 190 ? 5.454 5.484 23.282 1.00 94.00 190 PHE A CA 1
ATOM 1484 C C . PHE A 1 190 ? 5.693 5.265 21.784 1.00 94.00 190 PHE A C 1
ATOM 1486 O O . PHE A 1 190 ? 6.830 5.329 21.314 1.00 94.00 190 PHE A O 1
ATOM 1493 N N . GLY A 1 191 ? 4.632 4.958 21.038 1.00 93.62 191 GLY A N 1
ATOM 1494 C CA . GLY A 1 191 ? 4.712 4.669 19.617 1.00 93.62 191 GLY A CA 1
ATOM 1495 C C . GLY A 1 191 ? 4.894 5.925 18.783 1.00 93.62 191 GLY A C 1
ATOM 1496 O O . GLY A 1 191 ? 4.695 7.057 19.238 1.00 93.62 191 GLY A O 1
ATOM 1497 N N . LYS A 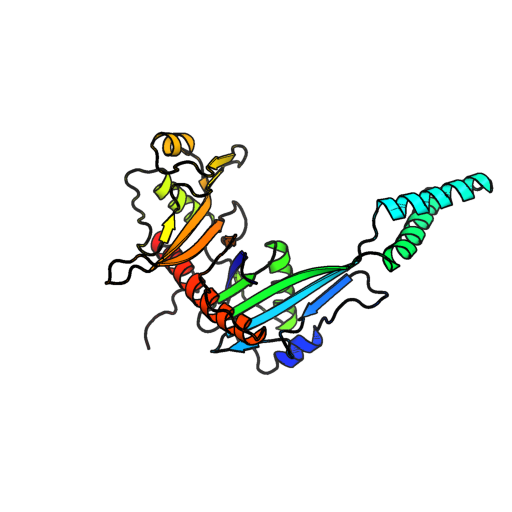1 192 ? 5.256 5.716 17.520 1.00 95.25 192 LYS A N 1
ATOM 1498 C CA . LYS A 1 192 ? 5.501 6.817 16.600 1.00 95.25 192 LYS A CA 1
ATOM 1499 C C . LYS A 1 192 ? 4.201 7.509 16.205 1.00 95.25 192 LYS A C 1
ATOM 1501 O O . LYS A 1 192 ? 3.324 6.903 15.585 1.00 95.25 192 LYS A O 1
ATOM 1506 N N . THR A 1 193 ? 4.114 8.811 16.451 1.00 96.19 193 THR A N 1
ATOM 1507 C CA . THR A 1 193 ? 3.009 9.650 15.981 1.00 96.19 193 THR A CA 1
ATOM 1508 C C . THR A 1 193 ? 3.518 10.862 15.211 1.00 96.19 193 THR A C 1
ATOM 1510 O O . THR A 1 193 ? 4.623 11.365 15.423 1.00 96.19 193 THR A O 1
ATOM 1513 N N . ILE A 1 194 ? 2.740 11.293 14.221 1.00 96.31 194 ILE A N 1
ATOM 1514 C CA . ILE A 1 194 ? 3.082 12.408 13.339 1.00 96.31 194 ILE A CA 1
ATOM 1515 C C . ILE A 1 194 ? 1.886 13.338 13.269 1.00 96.31 194 ILE A C 1
ATOM 1517 O O . ILE A 1 194 ? 0.799 12.904 12.892 1.00 96.31 194 ILE A O 1
ATOM 1521 N N . PHE A 1 195 ? 2.120 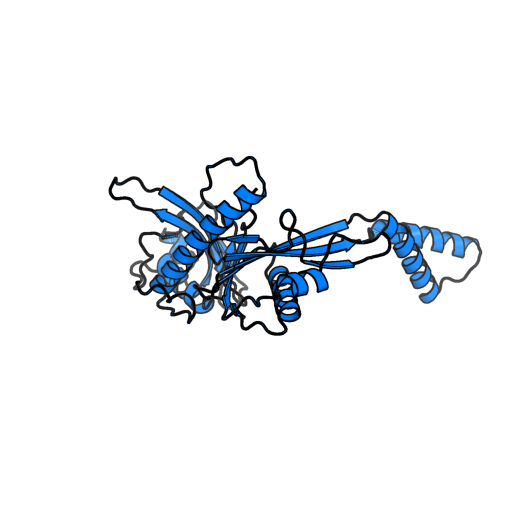14.616 13.542 1.00 96.44 195 PHE A N 1
ATOM 1522 C CA . PHE A 1 195 ? 1.129 15.679 13.453 1.00 96.44 195 PHE A CA 1
ATOM 1523 C C . PHE A 1 195 ? 1.618 16.780 12.519 1.00 96.44 195 PHE A C 1
ATOM 1525 O O . PHE A 1 195 ? 2.823 17.030 12.411 1.00 96.44 195 PHE A O 1
ATOM 1532 N N . THR A 1 196 ? 0.691 17.450 11.839 1.00 95.75 196 THR A N 1
ATOM 1533 C CA . THR A 1 196 ? 1.002 18.609 10.990 1.00 95.75 196 THR A CA 1
ATOM 1534 C C . THR A 1 196 ? 0.066 19.774 11.274 1.00 95.75 196 THR A C 1
ATOM 1536 O O . THR A 1 196 ? -1.104 19.539 11.566 1.00 95.75 196 THR A O 1
ATOM 1539 N N . GLY A 1 197 ? 0.538 21.010 11.104 1.00 91.81 197 GLY A N 1
ATOM 1540 C CA . GLY A 1 197 ? -0.340 22.187 11.060 1.00 91.81 197 GLY A CA 1
ATOM 1541 C C . GLY A 1 197 ? -1.310 22.149 9.869 1.00 91.81 197 GLY A C 1
ATOM 1542 O O . GLY A 1 197 ? -1.190 21.286 8.990 1.00 91.81 197 GLY A O 1
ATOM 1543 N N . GLU A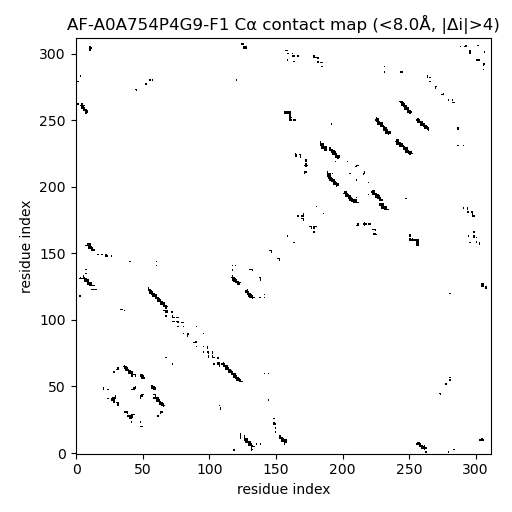 1 198 ? -2.264 23.084 9.826 1.00 81.88 198 GLU A N 1
ATOM 1544 C CA . GLU A 1 198 ? -3.283 23.173 8.763 1.00 81.88 198 GLU A CA 1
ATOM 1545 C C . GLU A 1 198 ? -2.672 23.251 7.354 1.00 81.88 198 GLU A C 1
ATOM 1547 O O . GLU A 1 198 ? -3.108 22.550 6.442 1.00 81.88 198 GLU A O 1
ATOM 1552 N N . ASP A 1 199 ? -1.610 24.040 7.192 1.00 82.88 199 ASP A N 1
ATOM 1553 C CA . ASP A 1 199 ? -0.881 24.238 5.934 1.00 82.88 199 ASP A CA 1
ATOM 1554 C C . ASP A 1 199 ? 0.235 23.202 5.697 1.00 82.88 199 ASP A C 1
ATOM 1556 O O . ASP A 1 199 ? 0.957 23.264 4.703 1.00 82.88 199 ASP A O 1
ATOM 1560 N N . SER A 1 200 ? 0.387 22.234 6.606 1.00 79.56 200 SER A N 1
ATOM 1561 C CA . SER A 1 200 ? 1.467 21.240 6.616 1.00 79.56 200 SER A CA 1
ATOM 1562 C C . SER A 1 200 ? 2.897 21.806 6.703 1.00 79.56 200 SER A C 1
ATOM 1564 O O . SER A 1 200 ? 3.848 21.045 6.513 1.00 79.56 200 SER A O 1
ATOM 1566 N N . SER A 1 201 ? 3.078 23.097 7.011 1.00 83.62 201 SER A N 1
ATOM 1567 C CA . SER A 1 201 ? 4.406 23.720 7.139 1.00 83.62 201 SER A CA 1
ATOM 1568 C C . SER A 1 201 ? 5.116 23.296 8.426 1.00 83.62 201 SER A C 1
ATOM 1570 O O . SER A 1 201 ? 6.320 23.036 8.433 1.00 83.62 201 SER A O 1
ATOM 1572 N N . LEU A 1 202 ? 4.347 23.160 9.507 1.00 91.50 202 LEU A N 1
ATOM 1573 C CA . LEU A 1 202 ? 4.802 22.620 10.779 1.00 91.50 202 LEU A CA 1
ATOM 1574 C C . LEU A 1 202 ? 4.522 21.124 10.845 1.00 91.50 202 LEU A C 1
ATOM 1576 O O . LEU A 1 202 ? 3.408 20.671 10.573 1.00 91.50 202 LEU A O 1
ATOM 1580 N N . LYS A 1 203 ? 5.537 20.362 11.256 1.00 95.06 203 LYS A N 1
ATOM 1581 C CA . LYS A 1 203 ? 5.465 18.917 11.464 1.00 95.06 203 LYS A CA 1
ATOM 1582 C C . LYS A 1 203 ? 6.104 18.559 12.798 1.00 95.06 203 LYS A C 1
ATOM 1584 O O . LYS A 1 203 ? 7.283 18.837 13.003 1.00 95.06 203 LYS A O 1
ATOM 1589 N N . ILE A 1 204 ? 5.347 17.879 13.650 1.00 95.12 204 ILE A N 1
ATOM 1590 C CA . ILE A 1 204 ? 5.844 17.287 14.893 1.00 95.12 204 ILE A CA 1
ATOM 1591 C C . ILE A 1 204 ? 5.856 15.770 14.732 1.00 95.12 204 ILE A C 1
ATOM 1593 O O . ILE A 1 204 ? 4.932 15.178 14.168 1.00 95.12 204 ILE A O 1
ATOM 1597 N N . VAL A 1 205 ? 6.939 15.149 15.193 1.00 95.94 205 VAL A N 1
ATOM 1598 C CA . VAL A 1 205 ? 7.093 13.696 15.256 1.00 95.94 205 VAL A CA 1
ATOM 1599 C C . VAL A 1 205 ? 7.424 13.336 16.695 1.00 95.94 205 VAL A C 1
ATOM 1601 O O . VAL A 1 205 ? 8.450 13.779 17.207 1.00 95.94 205 VAL A O 1
ATOM 1604 N N . LEU A 1 206 ? 6.565 12.540 17.321 1.00 94.50 206 LEU A N 1
ATOM 1605 C CA . LEU A 1 206 ? 6.836 11.905 18.607 1.00 94.50 206 LEU A CA 1
ATOM 1606 C C . LEU A 1 206 ? 7.231 10.458 18.311 1.00 94.50 206 LEU A C 1
ATOM 1608 O O . LEU A 1 206 ? 6.541 9.780 17.554 1.00 94.50 206 LEU A O 1
ATOM 1612 N N . ASP A 1 207 ? 8.373 10.008 18.820 1.00 95.38 207 ASP A N 1
ATOM 1613 C CA . ASP A 1 207 ? 8.938 8.690 18.512 1.00 95.38 207 ASP A CA 1
ATOM 1614 C C . ASP A 1 207 ? 9.697 8.183 19.743 1.00 95.38 207 ASP A C 1
ATOM 1616 O O . ASP A 1 207 ? 10.703 8.778 20.131 1.00 95.38 207 ASP A O 1
ATOM 1620 N N . GLY A 1 208 ? 9.171 7.155 20.416 1.00 91.69 208 GLY A N 1
ATOM 1621 C CA . GLY A 1 208 ? 9.746 6.635 21.662 1.00 91.69 208 GLY A CA 1
ATOM 1622 C C . GLY A 1 208 ? 9.551 7.536 22.888 1.00 91.69 208 GLY A C 1
ATOM 1623 O O . GLY A 1 208 ? 10.160 7.289 23.928 1.00 91.69 208 GLY A O 1
ATOM 1624 N N . VAL A 1 209 ? 8.718 8.576 22.785 1.00 91.75 209 VAL A N 1
ATOM 1625 C CA . VAL A 1 209 ? 8.366 9.476 23.893 1.00 91.75 209 VAL A CA 1
ATOM 1626 C C . VAL A 1 209 ? 6.897 9.316 24.246 1.00 91.75 209 VAL A C 1
ATOM 1628 O O . VAL A 1 209 ? 6.076 9.047 23.371 1.00 91.75 209 VAL A O 1
ATOM 1631 N N . GLN A 1 210 ? 6.578 9.493 25.525 1.00 91.38 210 GLN A N 1
ATOM 1632 C CA . GLN A 1 210 ? 5.212 9.379 26.013 1.00 91.38 210 GLN A CA 1
ATOM 1633 C C . GLN A 1 210 ? 4.323 10.467 25.382 1.00 91.38 210 GLN A C 1
ATOM 1635 O O . GLN A 1 210 ? 4.601 11.658 25.529 1.00 91.38 210 GLN A O 1
ATOM 1640 N N . ASN A 1 211 ? 3.282 10.057 24.657 1.00 88.50 211 ASN A N 1
ATOM 1641 C CA . ASN A 1 211 ? 2.462 10.919 23.802 1.00 88.50 211 ASN A CA 1
ATOM 1642 C C . ASN A 1 211 ? 1.113 11.337 24.416 1.00 88.50 211 ASN A C 1
ATOM 1644 O O . ASN A 1 211 ? 0.351 12.039 23.757 1.00 88.50 211 ASN A O 1
ATOM 1648 N N . ASP A 1 212 ? 0.843 10.949 25.663 1.00 86.00 212 ASP A N 1
ATOM 1649 C CA . ASP A 1 212 ? -0.366 11.287 26.427 1.00 86.00 212 ASP A CA 1
ATOM 1650 C C . ASP A 1 212 ? -0.099 12.264 27.593 1.00 86.00 212 ASP A C 1
ATOM 1652 O O . ASP A 1 212 ? -0.985 12.517 28.413 1.00 86.00 212 ASP A O 1
ATOM 1656 N N . THR A 1 213 ? 1.104 12.847 27.658 1.00 91.19 213 THR A N 1
ATOM 1657 C CA . THR A 1 213 ? 1.475 13.856 28.664 1.00 91.19 213 THR A CA 1
ATOM 1658 C C . THR A 1 213 ? 0.873 15.226 28.353 1.00 91.19 213 THR A C 1
ATOM 1660 O O . THR A 1 213 ? 0.625 15.561 27.194 1.00 91.19 213 THR A O 1
ATOM 1663 N N . ASP A 1 214 ? 0.695 16.063 29.377 1.00 90.94 214 ASP A N 1
ATOM 1664 C CA . ASP A 1 214 ? 0.198 17.437 29.203 1.00 90.94 214 ASP A CA 1
ATOM 1665 C C . ASP A 1 214 ? 1.113 18.274 28.293 1.00 90.94 214 ASP A C 1
ATOM 1667 O O . ASP A 1 214 ? 0.632 19.063 27.4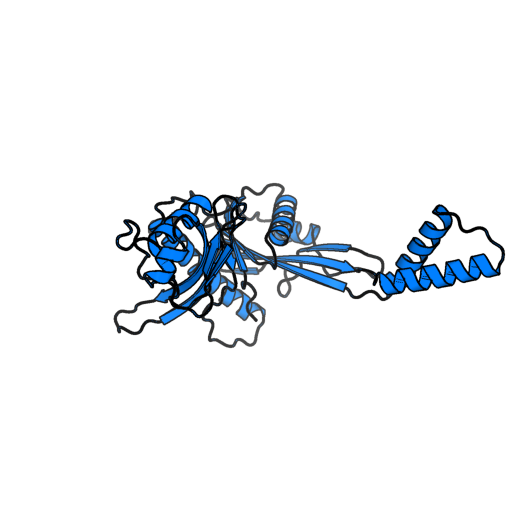78 1.00 90.94 214 ASP A O 1
ATOM 1671 N N . ASP A 1 215 ? 2.429 18.044 28.362 1.00 90.25 215 ASP A N 1
ATOM 1672 C CA . ASP A 1 215 ? 3.408 18.672 27.471 1.00 90.25 215 ASP A CA 1
ATOM 1673 C C . ASP A 1 215 ? 3.194 18.245 26.013 1.00 90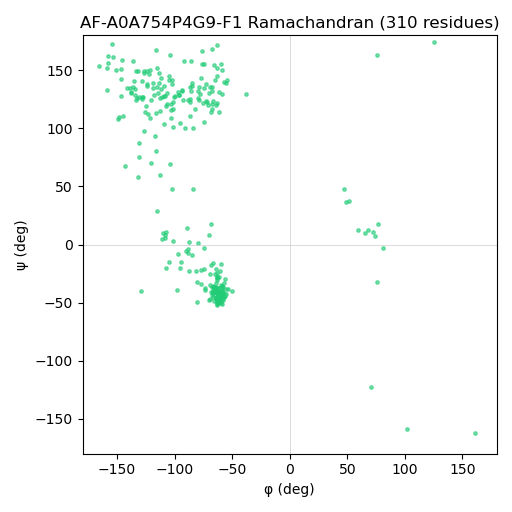.25 215 ASP A C 1
ATOM 1675 O O . ASP A 1 215 ? 3.158 19.096 25.122 1.00 90.25 215 ASP A O 1
ATOM 1679 N N . ALA A 1 216 ? 2.992 16.945 25.757 1.00 91.06 216 ALA A N 1
ATOM 1680 C CA . ALA A 1 216 ? 2.706 16.442 24.416 1.00 91.06 216 ALA A CA 1
ATOM 1681 C C . ALA A 1 216 ? 1.393 17.030 23.879 1.00 91.06 216 ALA A C 1
ATOM 1683 O O . ALA A 1 216 ? 1.367 17.554 22.767 1.00 91.06 216 ALA A O 1
ATOM 1684 N N . LYS A 1 217 ? 0.324 17.036 24.682 1.00 91.69 217 LYS A N 1
ATOM 1685 C CA . LYS A 1 217 ? -0.966 17.639 24.309 1.00 91.69 217 LYS A CA 1
ATOM 1686 C C . LYS A 1 217 ? -0.829 19.127 23.981 1.00 91.69 217 LYS A C 1
ATOM 1688 O O . LYS A 1 217 ? -1.353 19.582 22.967 1.00 91.69 217 LYS A O 1
ATOM 1693 N N . SER A 1 218 ? -0.078 19.872 24.796 1.00 89.75 218 SER A N 1
ATOM 1694 C CA . SER A 1 218 ? 0.202 21.297 24.586 1.00 89.75 218 SER A CA 1
ATOM 1695 C C . SER A 1 218 ? 0.975 21.546 23.285 1.00 89.75 218 SER A C 1
ATOM 1697 O O . SER A 1 218 ? 0.610 22.428 22.507 1.00 89.75 218 SER A O 1
ATOM 1699 N N . MET A 1 219 ? 1.991 20.725 22.995 1.00 91.12 219 MET A N 1
ATOM 1700 C CA . MET A 1 219 ? 2.769 20.801 21.751 1.00 91.12 219 MET A CA 1
ATOM 1701 C C . MET A 1 219 ? 1.941 20.494 20.499 1.00 91.12 219 MET A C 1
ATOM 1703 O O . MET A 1 219 ? 2.217 21.045 19.436 1.00 91.12 219 MET A O 1
ATOM 1707 N N . LEU A 1 220 ? 0.960 19.599 20.611 1.00 92.31 220 LEU A N 1
ATOM 1708 C CA . LEU A 1 220 ? 0.114 19.153 19.504 1.00 92.31 220 LEU A CA 1
ATOM 1709 C C . LEU A 1 220 ? -1.134 20.026 19.298 1.00 92.31 220 LEU A C 1
ATOM 1711 O O . LEU A 1 220 ? -1.884 19.808 18.344 1.00 92.31 220 LEU A O 1
ATOM 1715 N N . ASN A 1 221 ? -1.363 21.014 20.165 1.00 88.50 221 ASN A N 1
ATOM 1716 C CA . ASN A 1 221 ? -2.532 21.880 20.097 1.00 88.50 221 ASN A CA 1
ATOM 1717 C C . ASN A 1 221 ? -2.609 22.627 18.750 1.00 88.50 221 ASN A C 1
ATOM 1719 O O . ASN A 1 221 ? -1.642 23.246 18.307 1.00 88.50 221 ASN A O 1
ATOM 1723 N N . GLY A 1 222 ? -3.770 22.573 18.092 1.00 89.00 222 GLY A N 1
ATOM 1724 C CA . GLY A 1 222 ? -3.983 23.160 16.762 1.00 89.00 222 GLY A CA 1
ATOM 1725 C C . GLY A 1 222 ? -3.341 22.388 15.599 1.00 89.00 222 GLY A C 1
ATOM 1726 O O . GLY A 1 222 ? -3.345 22.876 14.469 1.00 89.00 222 GLY A O 1
ATOM 1727 N N . MET A 1 223 ? -2.789 21.195 15.841 1.00 94.50 223 MET A N 1
ATOM 1728 C CA . MET A 1 223 ? -2.255 20.314 14.799 1.00 94.50 223 MET A CA 1
ATOM 1729 C C . MET A 1 223 ? -3.197 19.142 14.511 1.00 94.50 223 MET A C 1
ATOM 1731 O O . MET A 1 223 ? -4.055 18.806 15.314 1.00 94.50 223 MET A O 1
ATOM 1735 N N . MET A 1 224 ? -3.003 18.485 13.367 1.00 95.06 224 MET A N 1
ATOM 1736 C CA . MET A 1 224 ? -3.793 17.335 12.921 1.00 95.06 224 MET A CA 1
ATOM 1737 C C . MET A 1 224 ? -2.941 16.068 12.862 1.00 95.06 224 MET A C 1
ATOM 1739 O O . MET A 1 224 ? -1.876 16.058 12.234 1.00 95.06 224 MET A O 1
ATOM 1743 N N . ALA A 1 225 ? -3.432 14.981 13.454 1.00 95.81 225 ALA A N 1
ATOM 1744 C CA . ALA A 1 225 ? -2.808 13.664 13.414 1.00 95.81 225 ALA A CA 1
ATOM 1745 C C . ALA A 1 225 ? -2.752 13.128 11.975 1.00 95.81 225 ALA A C 1
ATOM 1747 O O . ALA A 1 225 ? -3.775 12.957 11.315 1.00 95.81 225 ALA A O 1
ATOM 1748 N N . ARG A 1 226 ? -1.557 12.822 11.474 1.00 96.31 226 ARG A N 1
ATOM 1749 C CA . ARG A 1 226 ? -1.327 12.225 10.144 1.00 96.31 226 ARG A CA 1
ATOM 1750 C C . ARG A 1 226 ? -0.900 10.772 10.206 1.00 96.31 226 ARG A C 1
ATOM 1752 O O . ARG A 1 226 ? -0.969 10.061 9.209 1.00 96.31 226 ARG A O 1
ATOM 1759 N N . SER A 1 227 ? -0.400 10.338 11.352 1.00 97.00 227 SER A N 1
ATOM 1760 C CA . SER A 1 227 ? 0.041 8.969 11.555 1.00 97.00 227 SER A CA 1
ATOM 1761 C C . SER A 1 227 ? 0.043 8.670 13.039 1.00 97.00 227 SER A C 1
ATOM 1763 O O . SER A 1 227 ? 0.604 9.461 13.794 1.00 97.00 227 SER A O 1
ATOM 1765 N N . VAL A 1 228 ? -0.522 7.537 13.441 1.00 97.25 228 VAL A N 1
ATOM 1766 C CA . VAL A 1 228 ? -0.430 7.051 14.821 1.00 97.25 228 VAL A CA 1
ATOM 1767 C C . VAL A 1 228 ? -0.130 5.562 14.834 1.00 97.25 228 VAL A C 1
ATOM 1769 O O . VAL A 1 228 ? -0.689 4.804 14.043 1.00 97.25 228 VAL A O 1
ATOM 1772 N N . GLU A 1 229 ? 0.792 5.150 15.692 1.00 97.88 229 GLU A N 1
ATOM 1773 C CA . GLU A 1 229 ? 1.064 3.741 15.946 1.00 97.88 229 GLU A CA 1
ATOM 1774 C C . GLU A 1 229 ? -0.013 3.159 16.863 1.00 97.88 229 GLU A C 1
ATOM 1776 O O . GLU A 1 229 ? -0.342 3.729 17.906 1.00 97.88 229 GLU A O 1
ATOM 1781 N N . MET A 1 230 ? -0.577 2.032 16.446 1.00 97.38 230 MET A N 1
ATOM 1782 C CA . MET A 1 230 ? -1.681 1.362 17.107 1.00 97.38 230 MET A CA 1
ATOM 1783 C C . MET A 1 230 ? -1.448 -0.146 17.180 1.00 97.38 230 MET A C 1
ATOM 1785 O O . MET A 1 230 ? -0.724 -0.731 16.370 1.00 97.38 230 MET A O 1
ATOM 1789 N N . SER A 1 231 ? -2.133 -0.776 18.126 1.00 97.19 231 SER A N 1
ATOM 1790 C CA . SER A 1 231 ? -2.201 -2.225 18.257 1.00 97.19 231 SER A CA 1
ATOM 1791 C C . SER A 1 231 ? -3.654 -2.686 18.239 1.00 97.19 231 SER A C 1
ATOM 1793 O O . SER A 1 231 ? -4.515 -2.078 18.879 1.00 97.19 231 SER A O 1
ATOM 1795 N N . LEU A 1 232 ? -3.909 -3.781 17.523 1.00 97.19 232 LEU A N 1
ATOM 1796 C CA . LEU A 1 232 ? -5.107 -4.596 17.665 1.00 97.19 232 LEU A CA 1
ATOM 1797 C C . LEU A 1 232 ? -4.843 -5.622 18.767 1.00 97.19 232 LEU A C 1
ATOM 1799 O O . LEU A 1 232 ? -3.869 -6.379 18.694 1.00 97.19 232 LEU A O 1
ATOM 1803 N N . ILE A 1 233 ? -5.712 -5.659 19.768 1.00 96.19 233 ILE A N 1
ATOM 1804 C CA . ILE A 1 233 ? -5.607 -6.582 20.895 1.00 96.19 233 ILE A CA 1
ATOM 1805 C C . ILE A 1 233 ? -6.900 -7.369 21.086 1.00 96.19 233 ILE A C 1
ATOM 1807 O O . ILE A 1 233 ? -7.994 -6.864 20.842 1.00 96.19 233 ILE A O 1
ATOM 1811 N N . ASP A 1 234 ? -6.759 -8.589 21.587 1.00 92.94 234 ASP A N 1
ATOM 1812 C CA . ASP A 1 234 ? -7.854 -9.374 22.142 1.00 92.94 234 ASP A CA 1
ATOM 1813 C C . ASP A 1 234 ? -7.756 -9.374 23.671 1.00 92.94 234 ASP A C 1
ATOM 1815 O O . ASP A 1 234 ? -6.664 -9.432 24.251 1.00 92.94 234 ASP A O 1
ATOM 1819 N N . ARG A 1 235 ? -8.911 -9.290 24.331 1.00 88.69 235 ARG A N 1
ATOM 1820 C CA . ARG A 1 235 ? -9.048 -9.272 25.793 1.00 88.69 235 ARG A CA 1
ATOM 1821 C C . ARG A 1 235 ? -9.909 -10.459 26.237 1.00 88.69 235 ARG A C 1
ATOM 1823 O O . ARG A 1 235 ? -11.046 -10.261 26.670 1.00 88.69 235 ARG A O 1
ATOM 1830 N N . PRO A 1 236 ? -9.393 -11.694 26.133 1.00 84.81 236 PRO A N 1
ATOM 1831 C CA . PRO A 1 236 ? -10.115 -12.880 26.566 1.00 84.81 236 PRO A CA 1
ATOM 1832 C C . PRO A 1 236 ? -10.466 -12.825 28.060 1.00 84.81 236 PRO A C 1
ATOM 1834 O O . PRO A 1 236 ? -9.785 -12.196 28.872 1.00 84.81 236 PRO A O 1
ATOM 1837 N N . ALA A 1 237 ? -11.522 -13.549 28.443 1.00 83.56 237 ALA A N 1
ATOM 1838 C CA . ALA A 1 237 ? -12.056 -13.565 29.811 1.00 83.56 237 ALA A CA 1
ATOM 1839 C C . ALA A 1 237 ? -11.054 -14.047 30.882 1.00 83.56 237 ALA A C 1
ATOM 1841 O O . ALA A 1 237 ? -11.256 -13.816 32.070 1.00 83.56 237 ALA A O 1
ATOM 1842 N N . ASN A 1 238 ? -9.965 -14.703 30.473 1.00 85.12 238 ASN A N 1
ATOM 1843 C CA . ASN A 1 238 ? -8.875 -15.116 31.358 1.00 85.12 238 ASN A CA 1
ATOM 1844 C C . ASN A 1 238 ? -7.966 -13.944 31.802 1.00 85.12 238 ASN A C 1
ATOM 1846 O O . ASN A 1 238 ? -7.046 -14.162 32.586 1.00 85.12 238 ASN A O 1
ATOM 1850 N N . GLY A 1 239 ? -8.207 -12.723 31.308 1.00 80.44 239 GLY A N 1
ATOM 1851 C CA . GLY A 1 239 ? -7.493 -11.502 31.685 1.00 80.44 239 GLY A CA 1
ATOM 1852 C C . GLY A 1 239 ? -6.146 -11.293 30.985 1.00 80.44 239 GLY A C 1
ATOM 1853 O O . GLY A 1 239 ? -5.518 -10.255 31.191 1.00 80.44 239 GLY A O 1
ATOM 1854 N N . GLN A 1 240 ? -5.694 -12.233 30.149 1.00 87.06 240 GLN A N 1
ATOM 1855 C CA . GLN A 1 240 ? -4.435 -12.102 29.418 1.00 87.06 240 GLN A CA 1
ATOM 1856 C C . GLN A 1 240 ? -4.663 -11.354 28.103 1.00 87.06 240 GLN A C 1
ATOM 1858 O O . GLN A 1 240 ? -5.256 -11.893 27.175 1.00 87.06 240 GLN A O 1
ATOM 1863 N N . ILE A 1 241 ? -4.158 -10.123 28.004 1.00 89.19 241 ILE A N 1
ATOM 1864 C CA . ILE A 1 241 ? -4.221 -9.347 26.759 1.00 89.19 241 ILE A CA 1
ATOM 1865 C C . ILE A 1 241 ? -3.348 -10.031 25.705 1.00 89.19 241 ILE A C 1
ATOM 1867 O O . ILE A 1 241 ? -2.147 -10.215 25.917 1.00 89.19 241 ILE A O 1
ATOM 1871 N N . LYS A 1 242 ? -3.942 -10.376 24.562 1.00 92.50 242 LYS A N 1
ATOM 1872 C CA . LYS A 1 242 ? -3.224 -10.916 23.409 1.00 92.50 242 LYS A CA 1
ATOM 1873 C C . LYS A 1 242 ? -3.032 -9.814 22.371 1.00 92.50 242 LYS A C 1
ATOM 1875 O O . LYS A 1 242 ? -4.006 -9.238 21.899 1.00 92.50 242 LYS A O 1
ATOM 1880 N N . ASN A 1 243 ? -1.785 -9.527 21.998 1.00 93.50 243 ASN A N 1
ATOM 1881 C CA . ASN A 1 243 ? -1.505 -8.666 20.849 1.00 93.50 243 ASN A CA 1
ATOM 1882 C C . ASN A 1 243 ? -1.759 -9.466 19.566 1.00 93.50 243 ASN A C 1
ATOM 1884 O O . ASN A 1 243 ? -1.176 -10.530 19.385 1.00 93.50 243 ASN A O 1
ATOM 1888 N N . MET A 1 244 ? -2.657 -8.974 18.717 1.00 95.44 244 MET A N 1
ATOM 1889 C CA . MET A 1 244 ? -3.007 -9.619 17.453 1.00 95.44 244 MET A CA 1
ATOM 1890 C C . MET A 1 244 ? -2.253 -8.992 16.287 1.00 95.44 244 MET A C 1
ATOM 1892 O O . MET A 1 244 ? -1.835 -9.697 15.372 1.00 95.44 244 MET A O 1
ATOM 1896 N N . ALA A 1 245 ? -2.098 -7.667 16.293 1.00 96.75 245 ALA A N 1
ATOM 1897 C CA . ALA A 1 245 ? -1.319 -6.969 15.287 1.00 96.75 245 ALA A CA 1
ATOM 1898 C C . ALA A 1 245 ? -0.855 -5.593 15.764 1.00 96.75 245 ALA A C 1
ATOM 1900 O O . ALA A 1 245 ? -1.561 -4.909 16.501 1.00 96.75 245 ALA A O 1
ATOM 1901 N N . ASN A 1 246 ? 0.276 -5.142 15.234 1.00 97.19 246 ASN A N 1
ATOM 1902 C CA . ASN A 1 246 ? 0.751 -3.768 15.334 1.00 97.19 246 ASN A CA 1
ATOM 1903 C C . ASN A 1 246 ? 0.706 -3.111 13.955 1.00 97.19 246 ASN A C 1
ATOM 1905 O O . ASN A 1 246 ? 0.953 -3.751 12.932 1.00 97.19 246 ASN A O 1
ATOM 1909 N N . PHE A 1 247 ? 0.366 -1.831 13.908 1.00 97.69 247 PHE A N 1
ATOM 1910 C CA . PHE A 1 247 ? 0.320 -1.073 12.666 1.00 97.69 247 PHE A CA 1
ATOM 1911 C C . PHE A 1 247 ? 0.438 0.415 12.931 1.00 97.69 247 PHE A C 1
ATOM 1913 O O . PHE A 1 247 ? 0.186 0.915 14.018 1.00 97.69 247 PHE A O 1
ATOM 1920 N N . ILE A 1 248 ? 0.769 1.149 11.885 1.00 97.69 248 ILE A N 1
ATOM 1921 C CA . ILE A 1 248 ? 0.651 2.594 11.855 1.00 97.69 248 ILE A CA 1
ATOM 1922 C C . ILE A 1 248 ? -0.594 2.921 11.039 1.00 97.69 248 ILE A C 1
ATOM 1924 O O . ILE A 1 248 ? -0.630 2.652 9.836 1.00 97.69 248 ILE A O 1
ATOM 1928 N N . LEU A 1 249 ? -1.599 3.518 11.677 1.00 97.56 249 LEU A N 1
ATOM 1929 C CA . LEU A 1 249 ? -2.734 4.103 10.977 1.00 97.56 249 LEU A CA 1
ATOM 1930 C C . LEU A 1 249 ? -2.267 5.405 10.328 1.00 97.56 249 LEU A C 1
ATOM 1932 O O . LEU A 1 249 ? -2.021 6.403 11.009 1.00 97.56 249 LEU A O 1
ATOM 1936 N N . HIS A 1 250 ? -2.094 5.379 9.010 1.00 96.94 250 HIS A N 1
ATOM 1937 C CA . HIS A 1 250 ? -1.663 6.535 8.239 1.00 96.94 250 HIS A CA 1
ATOM 1938 C C . HIS A 1 250 ? -2.869 7.261 7.642 1.00 96.94 250 HIS A C 1
ATOM 1940 O O . HIS A 1 250 ? -3.705 6.649 6.980 1.00 96.94 250 HIS A O 1
ATOM 1946 N N . MET A 1 251 ? -2.938 8.572 7.862 1.00 95.56 251 MET A N 1
ATOM 1947 C CA . MET A 1 251 ? -4.057 9.454 7.514 1.00 95.56 251 MET A CA 1
ATOM 1948 C C . MET A 1 251 ? -3.505 10.682 6.776 1.00 95.56 251 MET A C 1
ATOM 1950 O O . MET A 1 251 ? -3.344 11.758 7.368 1.00 95.56 251 MET A O 1
ATOM 1954 N N . PRO A 1 252 ? -3.119 10.533 5.499 1.00 91.62 252 PRO A N 1
ATOM 1955 C CA . PRO A 1 252 ? -2.492 11.622 4.765 1.00 91.62 252 PRO A CA 1
ATOM 1956 C C . PRO A 1 252 ? -3.480 12.790 4.555 1.00 91.62 252 PRO A C 1
ATOM 1958 O O . PRO A 1 252 ? -4.690 12.564 4.507 1.00 91.62 252 PRO A O 1
ATOM 1961 N N . PRO A 1 253 ? -2.996 14.041 4.388 1.00 88.19 253 PRO A N 1
ATOM 1962 C CA . PRO A 1 253 ? -3.860 15.192 4.093 1.00 88.19 253 PRO A CA 1
ATOM 1963 C C . PRO A 1 253 ? -4.699 15.010 2.823 1.00 88.19 253 PRO A C 1
ATOM 1965 O O . PRO A 1 253 ? -5.825 15.491 2.746 1.00 88.19 253 PRO A O 1
ATOM 1968 N N . ALA A 1 254 ? -4.140 14.303 1.840 1.00 85.62 254 ALA A N 1
ATOM 1969 C CA . ALA A 1 254 ? -4.804 13.900 0.613 1.00 85.62 254 ALA A CA 1
ATOM 1970 C C . ALA A 1 254 ? -4.480 12.430 0.315 1.00 85.62 254 ALA A C 1
ATOM 1972 O O . ALA A 1 254 ? -3.343 11.990 0.498 1.00 85.62 254 ALA A O 1
ATOM 1973 N N . GLY A 1 255 ? -5.472 11.686 -0.170 1.00 84.94 255 GLY A N 1
ATOM 1974 C CA . GLY A 1 255 ? -5.364 10.254 -0.442 1.00 84.94 255 GLY A CA 1
ATOM 1975 C C . GLY A 1 255 ? -6.007 9.393 0.643 1.00 84.94 255 GLY A C 1
ATOM 1976 O O . GLY A 1 255 ? -6.875 9.851 1.384 1.00 84.94 255 GLY A O 1
ATOM 1977 N N . ASN A 1 256 ? -5.580 8.134 0.706 1.00 89.44 256 ASN A N 1
ATOM 1978 C CA . ASN A 1 256 ? -6.340 7.064 1.351 1.00 89.44 256 ASN A CA 1
ATOM 1979 C C . ASN A 1 256 ? -5.770 6.738 2.733 1.00 89.44 256 ASN A C 1
ATOM 1981 O O . ASN A 1 256 ? -4.545 6.622 2.891 1.00 89.44 256 ASN A O 1
ATOM 1985 N N . ALA A 1 257 ? -6.655 6.530 3.707 1.00 94.31 257 ALA A N 1
ATOM 1986 C CA . ALA A 1 257 ? -6.268 5.992 5.000 1.00 94.31 257 ALA A CA 1
ATOM 1987 C C . ALA A 1 257 ? -5.811 4.545 4.806 1.00 94.31 257 ALA A C 1
ATOM 1989 O O . ALA A 1 257 ? -6.425 3.789 4.053 1.00 94.31 257 ALA A O 1
ATOM 1990 N N . HIS A 1 258 ? -4.704 4.167 5.433 1.00 96.44 258 HIS A N 1
ATOM 1991 C CA . HIS A 1 258 ? -4.132 2.838 5.244 1.00 96.44 258 HIS A CA 1
ATOM 1992 C C . HIS A 1 258 ? -3.313 2.392 6.446 1.00 96.44 258 HIS A C 1
ATOM 1994 O O . HIS A 1 258 ? -2.866 3.203 7.260 1.00 96.44 258 HIS A O 1
ATOM 2000 N N . LEU A 1 259 ? -3.097 1.083 6.529 1.00 97.44 259 LEU A N 1
ATOM 2001 C CA . LEU A 1 259 ? -2.267 0.473 7.557 1.00 97.44 259 LEU A CA 1
ATOM 2002 C C . LEU A 1 259 ? -0.848 0.349 7.011 1.00 97.44 259 LEU A C 1
ATOM 2004 O O . LEU A 1 259 ? -0.641 -0.242 5.952 1.00 97.44 259 LEU A O 1
ATOM 2008 N N . LYS A 1 260 ? 0.136 0.900 7.714 1.00 96.12 260 LYS A N 1
ATOM 2009 C CA . LYS A 1 260 ? 1.557 0.804 7.367 1.00 96.12 260 LYS A CA 1
ATOM 2010 C C . LYS A 1 260 ? 2.308 0.033 8.444 1.00 96.12 260 LYS A C 1
ATOM 2012 O O . LYS A 1 260 ? 1.915 0.065 9.602 1.00 96.12 260 LYS A O 1
ATOM 2017 N N . CYS A 1 261 ? 3.397 -0.636 8.065 1.00 95.12 261 CYS A N 1
ATOM 2018 C CA . CYS A 1 261 ? 4.148 -1.516 8.964 1.00 95.12 261 CYS A CA 1
ATOM 2019 C C . CYS A 1 261 ? 3.225 -2.538 9.647 1.00 95.12 261 CYS A C 1
ATOM 2021 O O . CYS A 1 261 ? 3.384 -2.810 10.830 1.00 95.12 261 CYS A O 1
ATOM 2023 N N . PHE A 1 262 ? 2.234 -3.044 8.907 1.00 96.12 262 PHE A N 1
ATOM 2024 C CA . PHE A 1 262 ? 1.243 -3.962 9.444 1.00 96.12 262 PHE A CA 1
ATOM 2025 C C . PHE A 1 262 ? 1.914 -5.296 9.761 1.00 96.12 262 PHE A C 1
ATOM 2027 O O . PHE A 1 262 ? 2.426 -5.987 8.876 1.00 96.12 262 PHE A O 1
ATOM 2034 N N . ASP A 1 263 ? 1.949 -5.600 11.049 1.00 95.31 263 ASP A N 1
ATOM 2035 C CA . ASP A 1 263 ? 2.672 -6.707 11.637 1.00 95.31 263 ASP A CA 1
ATOM 2036 C C . ASP A 1 263 ? 1.704 -7.525 12.489 1.00 95.31 263 ASP A C 1
ATOM 2038 O O . ASP A 1 263 ? 1.378 -7.152 13.609 1.00 95.31 263 ASP A O 1
ATOM 2042 N N . TYR A 1 264 ? 1.190 -8.611 11.920 1.00 93.75 264 TYR A N 1
ATOM 2043 C CA . TYR A 1 264 ? 0.169 -9.474 12.524 1.00 93.75 264 TYR A CA 1
ATOM 2044 C C . TYR A 1 264 ? 0.774 -10.750 13.095 1.00 93.75 264 TYR A C 1
ATOM 2046 O O . TYR A 1 264 ? 1.678 -11.319 12.490 1.00 93.75 264 TYR A O 1
ATOM 2054 N N . ASP A 1 265 ? 0.271 -11.200 14.236 1.00 89.31 265 ASP A N 1
ATOM 2055 C CA . ASP A 1 265 ? 0.676 -12.440 14.890 1.00 89.31 265 ASP A CA 1
ATOM 2056 C C . ASP A 1 265 ? 0.388 -13.655 13.983 1.00 89.31 265 ASP A C 1
ATOM 2058 O O . ASP A 1 265 ? -0.766 -13.948 13.661 1.00 89.31 265 ASP A O 1
ATOM 2062 N N . ASP A 1 266 ? 1.459 -14.315 13.537 1.00 84.94 266 ASP A N 1
ATOM 2063 C CA . ASP A 1 266 ? 1.447 -15.554 12.752 1.00 84.94 266 ASP A CA 1
ATOM 2064 C C . ASP A 1 266 ? 2.624 -16.430 13.205 1.00 84.94 266 ASP A C 1
ATOM 2066 O O . ASP A 1 266 ? 3.601 -16.625 12.482 1.00 84.94 266 ASP A O 1
ATOM 2070 N N . ASP A 1 267 ? 2.539 -16.921 14.441 1.00 76.69 267 ASP A N 1
ATOM 2071 C CA . ASP A 1 267 ? 3.552 -17.762 15.101 1.00 76.69 267 ASP A CA 1
ATOM 2072 C C . ASP A 1 267 ? 3.675 -19.191 14.521 1.00 76.69 267 ASP A C 1
ATOM 2074 O O . ASP A 1 267 ? 4.356 -20.051 15.083 1.00 76.69 267 ASP A O 1
ATOM 2078 N N . VAL A 1 268 ? 3.008 -19.487 13.402 1.00 81.06 268 VAL A N 1
ATOM 2079 C CA . VAL A 1 268 ? 2.969 -20.830 12.814 1.00 81.06 268 VAL A CA 1
ATOM 2080 C C . VAL A 1 268 ? 3.903 -20.909 11.608 1.00 81.06 268 VAL A C 1
ATOM 2082 O O . VAL A 1 268 ? 3.607 -20.389 10.528 1.00 81.06 268 VAL A O 1
ATOM 2085 N N . GLU A 1 269 ? 5.012 -21.630 11.767 1.00 76.75 269 GLU A N 1
ATOM 2086 C CA . GLU A 1 269 ? 5.869 -22.001 10.642 1.00 76.75 269 GLU A CA 1
ATOM 2087 C C . GLU A 1 269 ? 5.164 -23.019 9.739 1.00 76.75 269 GLU A C 1
ATOM 2089 O O . GLU A 1 269 ? 4.516 -23.962 10.201 1.00 76.75 269 GLU A O 1
ATOM 2094 N N . ARG A 1 270 ? 5.252 -22.800 8.425 1.00 84.81 270 ARG A N 1
ATOM 2095 C CA . ARG A 1 270 ? 4.611 -23.641 7.410 1.00 84.81 270 ARG A CA 1
ATOM 2096 C C . ARG A 1 270 ? 5.606 -23.924 6.289 1.00 84.81 270 ARG A C 1
ATOM 2098 O O . ARG A 1 270 ? 6.231 -23.001 5.774 1.00 84.81 270 ARG A O 1
ATOM 2105 N N . ASP A 1 271 ? 5.686 -25.187 5.873 1.00 76.00 271 ASP A N 1
ATOM 2106 C CA . ASP A 1 271 ? 6.682 -25.662 4.897 1.00 76.00 271 ASP A CA 1
ATOM 2107 C C . ASP A 1 271 ? 6.355 -25.287 3.440 1.00 76.00 271 ASP A C 1
ATOM 2109 O O . ASP A 1 271 ? 7.237 -25.253 2.582 1.00 76.00 271 ASP A O 1
ATOM 2113 N N . ASN A 1 272 ? 5.082 -25.002 3.138 1.00 82.38 272 ASN A N 1
ATOM 2114 C CA . ASN A 1 272 ? 4.609 -24.670 1.794 1.00 82.38 272 ASN A CA 1
ATOM 2115 C C . ASN A 1 272 ? 4.281 -23.171 1.672 1.00 82.38 272 ASN A C 1
ATOM 2117 O O . ASN A 1 272 ? 3.524 -22.610 2.475 1.00 82.38 272 ASN A O 1
ATOM 2121 N N . GLY A 1 273 ? 4.803 -22.538 0.617 1.00 84.69 273 GLY A N 1
ATOM 2122 C CA . GLY A 1 273 ? 4.532 -21.141 0.280 1.00 84.69 273 GLY A CA 1
ATOM 2123 C C . GLY A 1 273 ? 3.047 -20.851 0.047 1.00 84.69 273 GLY A C 1
ATOM 2124 O O . GLY A 1 273 ? 2.563 -19.813 0.490 1.00 84.69 273 GLY A O 1
ATOM 2125 N N . ILE A 1 274 ? 2.298 -21.780 -0.559 1.00 90.88 274 ILE A N 1
ATOM 2126 C CA . ILE A 1 274 ? 0.850 -21.613 -0.759 1.00 90.88 274 ILE A CA 1
ATOM 2127 C C . ILE A 1 274 ? 0.101 -21.696 0.564 1.00 90.88 274 ILE A C 1
ATOM 2129 O O . ILE A 1 274 ? -0.680 -20.802 0.868 1.00 90.88 274 ILE A O 1
ATOM 2133 N N . SER A 1 275 ? 0.386 -22.694 1.402 1.00 90.31 275 SER A N 1
ATOM 2134 C CA . SER A 1 275 ? -0.245 -22.802 2.724 1.00 90.31 275 SER A CA 1
ATOM 2135 C C . SER A 1 275 ? 0.026 -21.572 3.598 1.00 90.31 275 SER A C 1
ATOM 2137 O O . SER A 1 275 ? -0.855 -21.136 4.335 1.00 90.31 275 SER A O 1
ATOM 2139 N N . SER A 1 276 ? 1.220 -20.982 3.480 1.00 90.88 276 SER A N 1
ATOM 2140 C CA . SER A 1 276 ? 1.558 -19.707 4.127 1.00 90.88 276 SER A CA 1
ATOM 2141 C C . SER A 1 276 ? 0.697 -18.551 3.614 1.00 90.88 276 SER A C 1
ATOM 2143 O O . SER A 1 276 ? 0.167 -17.786 4.414 1.00 90.88 276 SER A O 1
ATOM 2145 N N . LEU A 1 277 ? 0.507 -18.443 2.294 1.00 93.06 277 LEU A N 1
ATOM 2146 C CA . LEU A 1 277 ? -0.341 -17.408 1.694 1.00 93.06 277 LEU A CA 1
ATOM 2147 C C . LEU A 1 277 ? -1.811 -17.561 2.086 1.00 93.06 277 LEU A C 1
ATOM 2149 O O . LEU A 1 277 ? -2.457 -16.566 2.392 1.00 93.06 277 LEU A O 1
ATOM 2153 N N . ILE A 1 278 ? -2.331 -18.788 2.121 1.00 94.38 278 ILE A N 1
ATOM 2154 C CA . ILE A 1 278 ? -3.709 -19.060 2.547 1.00 94.38 278 ILE A CA 1
ATOM 2155 C C . ILE A 1 278 ? -3.918 -18.590 3.990 1.00 94.38 278 ILE A C 1
ATOM 2157 O O . ILE A 1 278 ? -4.853 -17.841 4.272 1.00 94.38 278 ILE A O 1
ATOM 2161 N N . ALA A 1 279 ? -3.028 -18.981 4.903 1.00 93.56 279 ALA A N 1
ATOM 2162 C CA . ALA A 1 279 ? -3.116 -18.554 6.295 1.00 93.56 279 ALA A CA 1
ATOM 2163 C C . ALA A 1 279 ? -3.039 -17.028 6.437 1.00 93.56 279 ALA A C 1
ATOM 2165 O O . ALA A 1 279 ? -3.844 -16.423 7.147 1.00 93.56 279 ALA A O 1
ATOM 2166 N N . GLU A 1 280 ? -2.123 -16.397 5.704 1.00 94.38 280 GLU A N 1
ATOM 2167 C CA . GLU A 1 280 ? -1.984 -14.946 5.671 1.00 94.38 280 GLU A CA 1
ATOM 2168 C C . GLU A 1 280 ? -3.246 -14.255 5.131 1.00 94.38 280 GLU A C 1
ATOM 2170 O O . GLU A 1 280 ? -3.682 -13.265 5.715 1.00 94.38 280 GLU A O 1
ATOM 2175 N N . MET A 1 281 ? -3.891 -14.788 4.085 1.00 95.50 281 MET A N 1
ATOM 2176 C CA . MET A 1 281 ? -5.171 -14.272 3.580 1.00 95.50 281 MET A CA 1
ATOM 2177 C C . MET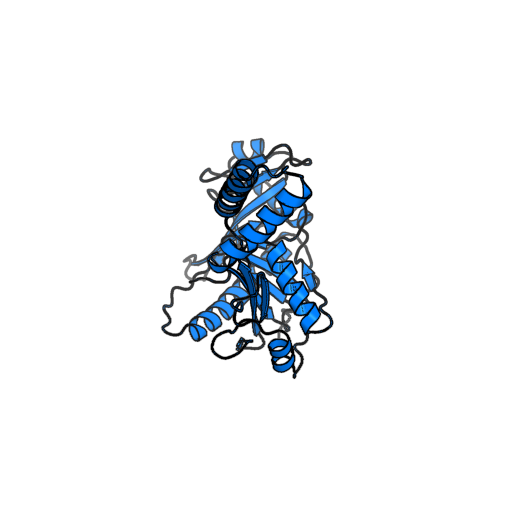 A 1 281 ? -6.241 -14.266 4.676 1.00 95.50 281 MET A C 1
ATOM 2179 O O . MET A 1 281 ? -6.955 -13.272 4.823 1.00 95.50 281 MET A O 1
ATOM 2183 N N . HIS A 1 282 ? -6.359 -15.343 5.458 1.00 95.12 282 HIS A N 1
ATOM 2184 C CA . HIS A 1 282 ? -7.321 -15.416 6.561 1.00 95.12 282 HIS A CA 1
ATOM 2185 C C . HIS A 1 282 ? -7.000 -14.424 7.678 1.00 95.12 282 HIS A C 1
ATOM 2187 O O . HIS A 1 282 ? -7.886 -13.674 8.085 1.00 95.12 282 HIS A O 1
ATOM 2193 N N . LEU A 1 283 ? -5.746 -14.376 8.132 1.00 94.75 283 LEU A N 1
ATOM 2194 C CA . LEU A 1 283 ? -5.319 -13.485 9.212 1.00 94.75 283 LEU A CA 1
ATOM 2195 C C . LEU A 1 283 ? -5.486 -12.014 8.831 1.00 94.75 283 LEU A C 1
ATOM 2197 O O . LEU A 1 283 ? -6.144 -11.257 9.542 1.00 94.75 283 LEU A O 1
ATOM 2201 N N . VAL A 1 284 ? -4.948 -11.614 7.676 1.00 95.62 284 VAL A N 1
ATOM 2202 C CA . VAL A 1 284 ? -5.006 -10.229 7.197 1.00 95.62 284 VAL A CA 1
ATOM 2203 C C . VAL A 1 284 ? -6.449 -9.799 6.984 1.00 95.62 284 VAL A C 1
ATOM 2205 O O . VAL A 1 284 ? -6.830 -8.727 7.443 1.00 95.62 284 VAL A O 1
ATOM 2208 N N . SER A 1 285 ? -7.272 -10.618 6.324 1.00 95.06 285 SER A N 1
ATOM 2209 C CA . SER A 1 285 ? -8.672 -10.250 6.089 1.00 95.06 285 SER A CA 1
ATOM 2210 C C . SER A 1 285 ? -9.461 -10.107 7.392 1.00 95.06 285 SER A C 1
ATOM 2212 O O . SER A 1 285 ? -10.170 -9.115 7.550 1.00 95.06 285 SER A O 1
ATOM 2214 N N . ALA A 1 286 ? -9.300 -11.033 8.342 1.00 94.38 286 ALA A N 1
ATOM 2215 C CA . ALA A 1 286 ? -9.972 -10.963 9.635 1.00 94.38 286 ALA A CA 1
ATOM 2216 C C . ALA A 1 286 ? -9.527 -9.733 10.439 1.00 94.38 286 ALA A C 1
ATOM 2218 O O . ALA A 1 286 ? -10.363 -8.949 10.883 1.00 94.38 286 ALA A O 1
ATOM 2219 N N . TYR A 1 287 ? -8.217 -9.526 10.591 1.00 96.88 287 TYR A N 1
ATOM 2220 C CA . TYR A 1 287 ? -7.687 -8.442 11.419 1.00 96.88 287 TYR A CA 1
ATOM 2221 C C . TYR A 1 287 ? -7.967 -7.075 10.809 1.00 96.88 287 TYR A C 1
ATOM 2223 O O . TYR A 1 287 ? -8.356 -6.161 11.532 1.00 96.88 287 TYR A O 1
ATOM 2231 N N . VAL A 1 288 ? -7.830 -6.929 9.486 1.00 97.00 288 VAL A N 1
ATOM 2232 C CA . VAL A 1 288 ? -8.157 -5.668 8.818 1.00 97.00 288 VAL A CA 1
ATOM 2233 C C . VAL A 1 288 ? -9.640 -5.363 8.980 1.00 97.00 288 VAL A C 1
ATOM 2235 O O . VAL A 1 288 ? -9.947 -4.265 9.417 1.00 97.00 288 VAL A O 1
ATOM 2238 N N . VAL A 1 289 ? -10.560 -6.306 8.742 1.00 95.50 289 VAL A N 1
ATOM 2239 C CA . VAL A 1 289 ? -12.002 -6.058 8.956 1.00 95.50 289 VAL A CA 1
ATOM 2240 C C . VAL A 1 289 ? -12.293 -5.604 10.387 1.00 95.50 289 VAL A C 1
ATOM 2242 O O . VAL A 1 289 ? -13.019 -4.625 10.569 1.00 95.50 289 VAL A O 1
ATOM 2245 N N . THR A 1 290 ? -11.695 -6.248 11.391 1.00 95.81 290 THR A N 1
ATOM 2246 C CA . THR A 1 290 ? -11.849 -5.846 12.796 1.00 95.81 290 THR A CA 1
ATOM 2247 C C . THR A 1 290 ? -11.317 -4.435 13.049 1.00 95.81 290 THR A C 1
ATOM 2249 O O . THR A 1 290 ? -11.994 -3.639 13.695 1.00 95.81 290 THR A O 1
ATOM 2252 N N . ILE A 1 291 ? -10.141 -4.095 12.510 1.00 96.88 291 ILE A N 1
ATOM 2253 C CA . ILE A 1 291 ? -9.550 -2.754 12.632 1.00 96.88 291 ILE A CA 1
ATOM 2254 C C . ILE A 1 291 ? -10.439 -1.708 11.956 1.00 96.88 291 ILE A C 1
ATOM 2256 O O . ILE A 1 291 ? -10.742 -0.689 12.569 1.00 96.88 291 ILE A O 1
ATOM 2260 N N . LEU A 1 292 ? -10.866 -1.945 10.712 1.00 95.25 292 LEU A N 1
ATOM 2261 C CA . LEU A 1 292 ? -11.687 -0.991 9.964 1.00 95.25 292 LEU A CA 1
ATOM 2262 C C . LEU A 1 292 ? -13.027 -0.755 10.668 1.00 95.25 292 LEU A C 1
ATOM 2264 O O . LEU A 1 292 ? -13.421 0.394 10.832 1.00 95.25 292 LEU A O 1
ATOM 2268 N N . SER A 1 293 ? -13.679 -1.821 11.142 1.00 93.38 293 SER A N 1
ATOM 2269 C CA . SER A 1 293 ? -14.953 -1.724 11.870 1.00 93.38 293 SER A CA 1
ATOM 2270 C C . SER A 1 293 ? -14.787 -0.949 13.179 1.00 93.38 293 SER A C 1
ATOM 2272 O O . SER A 1 293 ? -15.538 -0.018 13.445 1.00 93.38 293 SER A O 1
ATOM 2274 N N . ALA A 1 294 ? -13.735 -1.243 13.949 1.00 94.06 294 ALA A N 1
ATOM 2275 C CA . ALA A 1 294 ? -13.439 -0.512 15.176 1.00 94.06 294 ALA A CA 1
ATOM 2276 C C . ALA A 1 294 ? -13.142 0.976 14.903 1.00 94.06 294 ALA A C 1
ATOM 2278 O O . ALA A 1 294 ? -13.610 1.842 15.636 1.00 94.06 294 ALA A O 1
ATOM 2279 N N . VAL A 1 295 ? -12.415 1.309 13.829 1.00 94.00 295 VAL A N 1
ATOM 2280 C CA . VAL A 1 295 ? -12.183 2.713 13.444 1.00 94.00 295 VAL A CA 1
ATOM 2281 C C . VAL A 1 295 ? -13.476 3.394 12.976 1.00 94.00 295 VAL A C 1
ATOM 2283 O O . VAL A 1 295 ? -13.678 4.571 13.265 1.00 94.00 295 VAL A O 1
ATOM 2286 N N . GLU A 1 296 ? -14.371 2.696 12.280 1.00 92.19 296 GLU A N 1
ATOM 2287 C CA . GLU A 1 296 ? -15.689 3.225 11.902 1.00 92.19 296 GLU A CA 1
ATOM 2288 C C . GLU A 1 296 ? -16.548 3.544 13.128 1.00 92.19 296 GLU A C 1
ATOM 2290 O O . GLU A 1 296 ? -17.024 4.674 13.252 1.00 92.19 296 GLU A O 1
ATOM 2295 N N . ASP A 1 297 ? -16.655 2.606 14.071 1.00 89.12 297 ASP A N 1
ATOM 2296 C CA . ASP A 1 297 ? -17.377 2.793 15.334 1.00 89.12 297 ASP A CA 1
ATOM 2297 C C . ASP A 1 297 ? -16.795 3.957 16.141 1.00 89.12 297 ASP A C 1
ATOM 2299 O O . ASP A 1 297 ? -17.521 4.825 16.629 1.00 89.12 297 ASP A O 1
ATOM 2303 N N . PHE A 1 298 ? -15.464 4.010 16.222 1.00 88.50 298 PHE A N 1
ATOM 2304 C CA . PHE A 1 298 ? -14.709 5.055 16.906 1.00 88.50 298 PHE A CA 1
ATOM 2305 C C . PHE A 1 298 ? -14.994 6.455 16.352 1.00 88.50 298 PHE A C 1
ATOM 2307 O O . PHE A 1 298 ? -15.091 7.427 17.099 1.00 88.50 298 PHE A O 1
ATOM 2314 N N . THR A 1 299 ? -15.112 6.562 15.031 1.00 89.94 299 THR A N 1
ATOM 2315 C CA . THR A 1 299 ? -15.232 7.840 14.319 1.00 89.94 299 THR A CA 1
ATOM 2316 C C . THR A 1 299 ? -16.678 8.214 14.003 1.00 89.94 299 THR A C 1
ATOM 2318 O O . THR A 1 299 ? -16.931 9.320 13.525 1.00 89.94 299 THR A O 1
ATOM 2321 N N . GLY A 1 300 ? -17.632 7.305 14.232 1.00 85.19 300 GLY A N 1
ATOM 2322 C CA . GLY A 1 300 ? -19.024 7.448 13.804 1.00 85.19 300 GLY A CA 1
ATOM 2323 C C . GLY A 1 300 ? -19.202 7.458 12.280 1.00 85.19 300 GLY A C 1
ATOM 2324 O O . GLY A 1 300 ? -20.288 7.772 11.783 1.00 85.19 300 GLY A O 1
ATOM 2325 N N . MET A 1 301 ? -18.151 7.139 11.520 1.00 84.50 301 MET A N 1
ATOM 2326 C CA . MET A 1 301 ? -18.232 7.040 10.069 1.00 84.50 301 MET A CA 1
ATOM 2327 C C . MET A 1 301 ? -18.951 5.755 9.687 1.00 84.50 301 MET A C 1
ATOM 2329 O O . MET A 1 301 ? -18.618 4.679 10.164 1.00 84.50 301 MET A O 1
ATOM 2333 N N . LYS A 1 302 ? -19.884 5.847 8.741 1.00 69.69 302 LYS A N 1
ATOM 2334 C CA . LYS A 1 302 ? -20.406 4.667 8.051 1.00 69.69 302 LYS A CA 1
ATOM 2335 C C . LYS A 1 302 ? -19.740 4.590 6.692 1.00 69.69 302 LYS A C 1
ATOM 2337 O O . LYS A 1 302 ? -20.145 5.312 5.780 1.00 69.69 302 LYS A O 1
ATOM 2342 N N . SER A 1 303 ? -18.730 3.733 6.536 1.00 62.59 303 SER A N 1
ATOM 2343 C CA . SER A 1 303 ? -18.372 3.339 5.178 1.00 62.59 303 SER A CA 1
ATOM 2344 C C . SER A 1 303 ? -19.540 2.507 4.645 1.00 62.59 303 SER A C 1
ATOM 2346 O O . SER A 1 303 ? -20.061 1.617 5.317 1.00 62.59 303 SER A O 1
ATOM 2348 N N . THR A 1 304 ? -20.008 2.800 3.439 1.00 52.16 304 THR A N 1
ATOM 2349 C CA . THR A 1 304 ? -21.098 2.058 2.783 1.00 52.16 304 THR A CA 1
ATOM 2350 C C . THR A 1 304 ? -20.699 0.621 2.382 1.00 52.16 304 THR A C 1
ATOM 2352 O O . THR A 1 304 ? -21.367 0.009 1.553 1.00 52.16 304 THR A O 1
ATOM 2355 N N . GLY A 1 305 ? -19.620 0.067 2.957 1.00 44.69 305 GLY A N 1
ATOM 2356 C CA . GLY A 1 305 ? -19.008 -1.205 2.562 1.00 44.69 305 GLY A CA 1
ATOM 2357 C C . GLY A 1 305 ? -18.760 -2.211 3.682 1.00 44.69 305 GLY A C 1
ATOM 2358 O O . GLY A 1 305 ? -18.999 -3.394 3.464 1.00 44.69 305 GLY A O 1
ATOM 2359 N N . ALA A 1 306 ? -18.309 -1.781 4.867 1.00 40.78 306 ALA A N 1
ATOM 2360 C CA . ALA A 1 306 ? -17.890 -2.716 5.921 1.00 40.78 306 ALA A CA 1
ATOM 2361 C C . ALA A 1 306 ? -19.057 -3.288 6.750 1.00 40.78 306 ALA A C 1
ATOM 2363 O O . ALA A 1 306 ? -18.957 -4.387 7.297 1.00 40.78 306 ALA A O 1
ATOM 2364 N N . ASN A 1 307 ? -20.201 -2.596 6.782 1.00 39.41 307 ASN A N 1
ATOM 2365 C CA . ASN A 1 307 ? -21.369 -2.962 7.591 1.00 39.41 307 ASN A CA 1
ATOM 2366 C C . ASN A 1 307 ? -22.299 -3.995 6.926 1.00 39.41 307 ASN A C 1
ATOM 2368 O O . ASN A 1 307 ? -23.518 -3.838 6.924 1.00 39.41 307 ASN A O 1
ATOM 2372 N N . VAL A 1 308 ? -21.731 -5.082 6.394 1.00 38.66 308 VAL A N 1
ATOM 2373 C CA . VAL A 1 308 ? -22.473 -6.336 6.162 1.00 38.66 308 VAL A CA 1
ATOM 2374 C C . VAL A 1 308 ? -21.910 -7.407 7.098 1.00 38.66 308 VAL A C 1
ATOM 2376 O O . VAL A 1 308 ? -21.337 -8.423 6.698 1.00 38.66 308 VAL A O 1
ATOM 2379 N N . ILE A 1 309 ? -22.000 -7.131 8.396 1.00 36.88 309 ILE A N 1
ATOM 2380 C CA . ILE A 1 309 ? -22.093 -8.157 9.434 1.00 36.88 309 ILE A CA 1
ATOM 2381 C C . ILE A 1 309 ? -23.472 -7.943 10.059 1.00 36.88 309 ILE A C 1
ATOM 2383 O O . ILE A 1 309 ? -23.619 -7.249 11.057 1.00 36.88 309 ILE A O 1
ATOM 2387 N N . GLN A 1 310 ? -24.502 -8.463 9.399 1.00 31.33 310 GLN A N 1
ATOM 2388 C CA . GLN A 1 310 ? -25.725 -8.849 10.085 1.00 31.33 310 GLN A CA 1
ATOM 2389 C C . GLN A 1 310 ? -25.875 -10.351 9.884 1.00 31.33 310 GLN A C 1
ATOM 2391 O O . GLN A 1 310 ? -25.670 -10.859 8.784 1.00 31.33 310 GLN A O 1
ATOM 2396 N N . GLU A 1 311 ? -26.083 -10.997 11.020 1.00 32.22 311 GLU A N 1
ATOM 2397 C CA . GLU A 1 311 ? -26.227 -12.420 11.291 1.00 32.22 311 GLU A CA 1
ATOM 2398 C C . GLU A 1 311 ? -27.011 -13.186 10.213 1.00 32.22 311 GLU A C 1
ATOM 2400 O O . GLU A 1 311 ? -28.136 -12.816 9.882 1.00 32.22 311 GLU A O 1
ATOM 2405 N N . GLU A 1 312 ? -26.429 -14.293 9.747 1.00 31.17 312 GLU A N 1
ATOM 2406 C CA . GLU A 1 312 ? -27.139 -15.562 9.539 1.00 31.17 312 GLU A CA 1
ATOM 2407 C C . GLU A 1 312 ? -26.357 -16.672 10.249 1.00 31.17 312 GLU A C 1
ATOM 2409 O O . GLU A 1 312 ? -25.107 -16.682 10.127 1.00 31.17 312 GLU A O 1
#

Nearest PDB structures (foldseek):
  2owl-assembly1_B  TM=8.285E-01  e=4.724E-19  Escherichia coli
  2owy-assembly1_B  TM=8.240E-01  e=2.243E-17  Pseudomonas aeruginosa PAO1
  4r4g-assembly1_A  TM=4.616E-01  e=1.546E+00  Bacillus subtilis subsp. subtilis str. 168
  6a2v-assembly1_A  TM=2.676E-01  e=1.892E-01  Campylobacter jejuni subsp. jejuni
  5wl8-assembly4_D  TM=3.595E-01  e=4.811E+00  synthetic construct

Radius of gyration: 24.57 Å; Cα contacts (8 Å, |Δi|>4): 560; chains: 1; bounding box: 67×50×68 Å

Sequence (312 aa):
MKNFRTAFPYVTEITVPDDINELLDKYSFDGLSDSDRRGYGWGLIGDDRMLSVDGKYLLRYCASQRKANPLAVHKLAGERQQKAIDEGREITPALMEEFLFQAESEVIKYAPVTTVSVFLLIWPSKRLLLASGSTAAKCEEALSMLRKTLGSLSSYPWGLCSTISQVVTDVMTTDKSVYKLPDNLVISPFGKTIFTGEDSSLKIVLDGVQNDTDDAKSMLNGMMARSVEMSLIDRPANGQIKNMANFILHMPPAGNAHLKCFDYDDDVERDNGISSLIAEMHLVSAYVVTILSAVEDFTGMKSTGANVIQEE

InterPro domains:
  IPR007476 Putative exonuclease, RdgC [PF04381] (16-172)

pLDDT: mean 90.9, std 10.42, range [31.17, 98.44]

Solvent-accessible surface area (backbone atoms only — not comparable to full-atom values): 16982 Å² total; per-residue (Å²): 132,86,76,57,36,23,38,40,42,25,32,28,78,58,77,85,57,94,61,46,68,64,41,43,58,78,41,45,34,95,72,69,57,94,84,48,52,63,48,60,26,37,18,68,53,82,94,38,55,58,44,76,55,97,76,28,39,40,37,34,35,34,38,38,37,44,55,47,57,64,68,60,20,52,50,51,21,48,56,50,50,51,52,39,49,77,71,70,45,85,86,45,74,68,57,50,51,48,36,38,53,55,25,38,65,56,44,40,74,75,28,64,74,51,75,47,64,28,39,38,41,37,28,48,85,46,18,34,33,35,32,17,33,97,42,71,70,55,32,50,53,44,52,50,50,50,22,62,55,64,71,60,69,61,67,44,67,35,74,55,25,69,57,49,17,50,49,54,27,40,54,53,54,38,98,76,43,92,56,57,78,42,95,42,51,43,74,45,52,42,36,49,31,32,32,26,34,93,86,58,81,47,74,52,74,44,67,75,40,70,51,77,40,72,66,42,20,61,72,46,60,86,39,40,35,33,30,38,23,32,34,41,40,45,77,51,94,87,71,59,73,39,76,47,28,39,29,28,49,33,23,43,99,72,72,61,29,29,36,35,68,35,47,64,73,69,95,70,89,64,96,44,73,63,63,44,50,54,53,46,53,53,51,50,54,52,51,49,52,52,51,55,51,43,52,25,68,40,58,70,50,79,58,98,33,72,82,65,81,72,91,131

Secondary structure (DSSP, 8-state):
--S-SEEEEEEE-----TTHHHHHHHTB-----TT-SEEEEEEPBTTBSEEEETTEEEEEEEEEEE---HHHHHHHHHHHHHHHHHTT----HHHHHHHHHHHHHHHGGGPPEEEEEEEEEEEGGGTEEEEESSSHHHHHHHHHHHHHHHS---EEESS-HHHHHHHHHHHHH-TT-S----TTEEE-TTS-EEEE-TTS--EEEE-SS-SSSHHHHHHHTT-EEEEEEEEEEE--TTS-PEEEEEEEEE--SSS--EEEEEEE------S-HHHHHHHHHHHHHHHHHHHHHHHHHHHT---TTT------